Protein AF-A0A1U8HY26-F1 (afdb_monomer)

Sequence (249 aa):
MRRYPQHRIPVSPQRRPTPLRRPGLHNRTILNFHAGLYYVNNISYDQHLIRLVDINLAAGNCGLPYRSLGLEEVVGDGRYYRQYFSPHATFVRCSKEINSMGSSMVPCLSGNTSRVYLNYTNYMLYDSDITSDCDIIAMVLSDHKVDQLPSSYEEIQRTLQLGFDLRWAVECMDCRADGGYCQFPTQESSRFHCSKEDDYATQLRNAILFLAYVFVIGLILFCRYILAPLVIFAFLLHKCFSSRNRIPR

Secondary structure (DSSP, 8-state):
-PPPP----------S---B--TTSTT--EEEETTEEEEEEEEETTTTEEEEEETTTTT--SS--SS---HHHHHH-TTEE--TT--EEEEEEESS--GGGGGGB-GGG--SS-EEEEEEESSPPPGGGS-TTEEEEEEEE----SSS---SHHHHHHHHHH-EEEEE-HHHHHHHHTT-EEEPSSTT----EEE----HHHHHHHHHHHHHHHHHHHHHHHIIIIIHHHHHHHHHHHHHHHHHTT---

Structure (mmCIF, N/CA/C/O backbone):
data_AF-A0A1U8HY26-F1
#
_entry.id   AF-A0A1U8HY26-F1
#
loop_
_atom_site.group_PDB
_atom_site.id
_atom_site.type_symbol
_atom_site.label_atom_id
_atom_site.label_alt_id
_atom_site.label_comp_id
_atom_site.label_asym_id
_atom_site.label_entity_id
_atom_site.label_seq_id
_atom_site.pdbx_PDB_ins_code
_atom_site.Cartn_x
_atom_site.Cartn_y
_atom_site.Cartn_z
_atom_site.occupancy
_atom_site.B_iso_or_equiv
_atom_site.auth_seq_id
_atom_site.auth_comp_id
_atom_site.auth_asym_id
_atom_site.auth_atom_id
_atom_site.pdbx_PDB_model_num
ATOM 1 N N . MET A 1 1 ? 33.968 -9.930 -9.813 1.00 37.81 1 MET A N 1
ATOM 2 C CA . MET A 1 1 ? 32.493 -9.823 -9.735 1.00 37.81 1 MET A CA 1
ATOM 3 C C . MET A 1 1 ? 31.894 -11.216 -9.865 1.00 37.81 1 MET A C 1
ATOM 5 O O . MET A 1 1 ? 32.100 -11.857 -10.889 1.00 37.81 1 MET A O 1
ATOM 9 N N . ARG A 1 2 ? 31.253 -11.730 -8.807 1.00 27.20 2 ARG A N 1
ATOM 10 C CA . ARG A 1 2 ? 30.636 -13.068 -8.795 1.00 27.20 2 ARG A CA 1
ATOM 11 C C . ARG A 1 2 ? 29.338 -13.026 -9.610 1.00 27.20 2 ARG A C 1
ATOM 13 O O . ARG A 1 2 ? 28.441 -12.265 -9.265 1.00 27.20 2 ARG A O 1
ATOM 20 N N . ARG A 1 3 ? 29.244 -13.823 -10.679 1.00 34.03 3 ARG A N 1
ATOM 21 C CA . ARG A 1 3 ? 27.972 -14.088 -11.369 1.00 34.03 3 ARG A CA 1
ATOM 22 C C . ARG A 1 3 ? 27.151 -15.035 -10.500 1.00 34.03 3 ARG A C 1
ATOM 24 O O . ARG A 1 3 ? 27.603 -16.145 -10.233 1.00 34.03 3 ARG A O 1
ATOM 31 N N . TYR A 1 4 ? 25.968 -14.606 -10.079 1.00 26.05 4 TYR A N 1
ATOM 32 C CA . TYR A 1 4 ? 24.954 -15.524 -9.568 1.00 26.05 4 TYR A CA 1
ATOM 33 C C . TYR A 1 4 ? 24.275 -16.243 -10.748 1.00 26.05 4 TYR A C 1
ATOM 35 O O . TYR A 1 4 ? 24.023 -15.603 -11.773 1.00 26.05 4 TYR A O 1
ATOM 43 N N . PRO A 1 5 ? 23.978 -17.551 -10.647 1.00 32.56 5 PRO A N 1
ATOM 44 C CA . PRO A 1 5 ? 23.255 -18.267 -11.686 1.00 32.56 5 PRO A CA 1
ATOM 45 C C . PRO A 1 5 ? 21.760 -17.944 -11.596 1.00 32.56 5 PRO A C 1
ATOM 47 O O . PRO A 1 5 ? 21.132 -18.168 -10.564 1.00 32.56 5 PRO A O 1
ATOM 50 N N . GLN A 1 6 ? 21.174 -17.453 -12.689 1.00 36.66 6 GLN A N 1
ATOM 51 C CA . GLN A 1 6 ? 19.721 -17.365 -12.825 1.00 36.66 6 GLN A CA 1
ATOM 52 C C . GLN A 1 6 ? 19.154 -18.776 -13.028 1.00 36.66 6 GLN A C 1
ATOM 54 O O . GLN A 1 6 ? 19.221 -19.340 -14.121 1.00 36.66 6 GLN A O 1
ATOM 59 N N . HIS A 1 7 ? 18.601 -19.364 -11.968 1.00 30.02 7 HIS A N 1
ATOM 60 C CA . HIS A 1 7 ? 17.675 -20.482 -12.108 1.00 30.02 7 HIS A CA 1
ATOM 61 C C . HIS A 1 7 ? 16.359 -19.952 -12.676 1.00 30.02 7 HIS A C 1
ATOM 63 O O . HIS A 1 7 ? 15.634 -19.193 -12.038 1.00 30.02 7 HIS A O 1
ATOM 69 N N . ARG A 1 8 ? 16.089 -20.331 -13.925 1.00 35.72 8 ARG A N 1
ATOM 70 C CA . ARG A 1 8 ? 14.872 -19.998 -14.656 1.00 35.72 8 ARG A CA 1
ATOM 71 C C . ARG A 1 8 ? 13.743 -20.879 -14.109 1.00 35.72 8 ARG A C 1
ATOM 73 O O . ARG A 1 8 ? 13.624 -22.038 -14.493 1.00 35.72 8 ARG A O 1
ATOM 80 N N . ILE A 1 9 ? 12.962 -20.350 -13.170 1.00 30.50 9 ILE A N 1
ATOM 81 C CA . ILE A 1 9 ? 11.719 -20.987 -12.718 1.00 30.50 9 ILE A CA 1
ATOM 82 C C . ILE A 1 9 ? 10.697 -20.842 -13.860 1.00 30.50 9 ILE A C 1
ATOM 84 O O . ILE A 1 9 ? 10.561 -19.739 -14.393 1.00 30.50 9 ILE A O 1
ATOM 88 N N . PRO A 1 10 ? 9.985 -21.905 -14.274 1.00 27.78 10 PRO A N 1
ATOM 89 C CA . PRO A 1 10 ? 8.939 -21.777 -15.278 1.00 27.78 10 PRO A CA 1
ATOM 90 C C . PRO A 1 10 ? 7.781 -20.961 -14.692 1.00 27.78 10 PRO A C 1
ATOM 92 O O . PRO A 1 10 ? 7.101 -21.408 -13.769 1.00 27.78 10 PRO A O 1
ATOM 95 N N . VAL A 1 11 ? 7.562 -19.753 -15.215 1.00 37.34 11 VAL A N 1
ATOM 96 C CA . VAL A 1 11 ? 6.418 -18.916 -14.842 1.00 37.34 11 VAL A CA 1
ATOM 97 C C . VAL A 1 11 ? 5.207 -19.393 -15.639 1.00 37.34 11 VAL A C 1
ATOM 99 O O . VAL A 1 11 ? 5.169 -19.305 -16.864 1.00 37.34 11 VAL A O 1
ATOM 102 N N . SER A 1 12 ? 4.229 -19.949 -14.928 1.00 33.34 12 SER A N 1
ATOM 103 C CA . SER A 1 12 ? 2.917 -20.284 -15.482 1.00 33.34 12 SER A CA 1
ATOM 104 C C . SER A 1 12 ? 2.168 -18.994 -15.853 1.00 33.34 12 SER A C 1
ATOM 106 O O . SER A 1 12 ? 2.184 -18.051 -15.057 1.00 33.34 12 SER A O 1
ATOM 108 N N . PRO A 1 13 ? 1.490 -18.923 -17.013 1.00 38.25 13 PRO A N 1
ATOM 109 C CA . PRO A 1 13 ? 0.749 -17.737 -17.422 1.00 38.25 13 PRO A CA 1
ATOM 110 C C . PRO A 1 13 ? -0.522 -17.607 -16.573 1.00 38.25 13 PRO A C 1
ATOM 112 O O . PRO A 1 13 ? -1.589 -18.105 -16.941 1.00 38.25 13 PRO A O 1
ATOM 115 N N . GLN A 1 14 ? -0.435 -16.93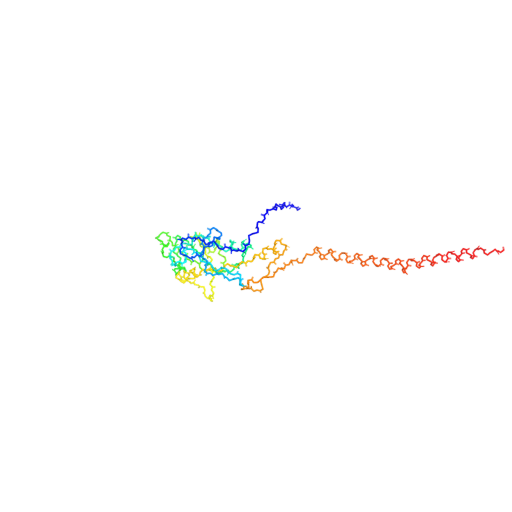6 -15.423 1.00 45.84 14 GLN A N 1
ATOM 116 C CA . GLN A 1 14 ? -1.627 -16.520 -14.686 1.00 45.84 14 GLN A CA 1
ATOM 117 C C . GLN A 1 14 ? -2.272 -15.333 -15.405 1.00 45.84 14 GLN A C 1
ATOM 119 O O . GLN A 1 14 ? -1.964 -14.169 -15.166 1.00 45.84 14 GLN A O 1
ATOM 124 N N . ARG A 1 15 ? -3.187 -15.668 -16.321 1.00 57.53 15 ARG A N 1
ATOM 125 C CA . ARG A 1 15 ? -4.168 -14.744 -16.901 1.00 57.53 15 ARG A CA 1
ATOM 126 C C . ARG A 1 15 ? -4.956 -14.068 -15.775 1.00 57.53 15 ARG A C 1
ATOM 128 O O . ARG A 1 15 ? -5.222 -14.731 -14.779 1.00 57.53 15 ARG A O 1
ATOM 135 N N . ARG A 1 16 ? -5.309 -12.789 -15.997 1.00 54.00 16 ARG A N 1
ATOM 136 C CA . ARG A 1 16 ? -6.271 -11.903 -15.293 1.00 54.00 16 ARG A CA 1
ATOM 137 C C . ARG A 1 16 ? -6.897 -12.454 -13.998 1.00 54.00 16 ARG A C 1
ATOM 139 O O . ARG A 1 16 ? -7.420 -13.568 -14.033 1.00 54.00 16 ARG A O 1
ATOM 146 N N . PRO A 1 17 ? -7.010 -11.652 -12.916 1.00 51.34 17 PRO A N 1
ATOM 147 C CA . PRO A 1 17 ? -7.725 -12.064 -11.707 1.00 51.34 17 PRO A CA 1
ATOM 148 C C . PRO A 1 17 ? -9.097 -12.626 -12.089 1.00 51.34 17 PRO A C 1
ATOM 150 O O . PRO A 1 17 ? -9.960 -11.899 -12.575 1.00 51.34 17 PRO A O 1
ATOM 153 N N . THR A 1 18 ? -9.257 -13.944 -11.969 1.00 49.25 18 THR A N 1
ATOM 154 C CA . THR A 1 18 ? -10.490 -14.635 -12.341 1.00 49.25 18 THR A CA 1
ATOM 155 C C . THR A 1 18 ? -11.170 -15.000 -11.036 1.00 49.25 18 THR A C 1
ATOM 157 O O . THR A 1 18 ? -10.686 -15.887 -10.328 1.00 49.25 18 THR A O 1
ATOM 160 N N . PRO A 1 19 ? -12.238 -14.292 -10.648 1.00 55.06 19 PRO A N 1
ATOM 161 C CA . PRO A 1 19 ? -12.850 -14.537 -9.361 1.00 55.06 19 PRO A CA 1
ATOM 162 C C . PRO A 1 19 ? -13.553 -15.898 -9.340 1.00 55.06 19 PRO A C 1
ATOM 164 O O . PRO A 1 19 ? -14.290 -16.247 -10.262 1.00 55.06 19 PRO A O 1
ATOM 167 N N . LEU A 1 20 ? -13.346 -16.668 -8.272 1.00 53.75 20 LEU A N 1
ATOM 168 C CA . LEU A 1 20 ? -14.005 -17.956 -8.065 1.00 53.75 20 LEU A CA 1
ATOM 169 C C . LEU A 1 20 ? -15.347 -17.740 -7.358 1.00 53.75 20 LEU A C 1
ATOM 171 O O . LEU A 1 20 ? -15.406 -17.305 -6.208 1.00 53.75 20 LEU A O 1
ATOM 175 N N . ARG A 1 21 ? -16.446 -18.079 -8.037 1.00 50.09 21 ARG A N 1
ATOM 176 C CA . ARG A 1 21 ? -17.791 -18.095 -7.450 1.00 50.09 21 ARG A CA 1
ATOM 177 C C . ARG A 1 21 ? -17.982 -19.415 -6.697 1.00 50.09 21 ARG A C 1
ATOM 179 O O . ARG A 1 21 ? -18.122 -20.458 -7.327 1.00 50.09 21 ARG A O 1
ATOM 186 N N . ARG A 1 22 ? -17.982 -19.395 -5.359 1.00 43.81 22 ARG A N 1
ATOM 187 C CA . ARG A 1 22 ? -18.384 -20.567 -4.559 1.00 43.81 22 ARG A CA 1
ATOM 188 C C . ARG A 1 22 ? -19.915 -20.617 -4.458 1.00 43.81 22 ARG A C 1
ATOM 190 O O . ARG A 1 22 ? -20.510 -19.632 -4.021 1.00 43.81 22 ARG A O 1
ATOM 197 N N . PRO A 1 23 ? -20.573 -21.723 -4.842 1.00 38.56 23 PRO A N 1
ATOM 198 C CA . PRO A 1 23 ? -22.005 -21.872 -4.639 1.00 38.56 23 PRO A CA 1
ATOM 199 C C . PRO A 1 23 ? -22.269 -22.189 -3.162 1.00 38.56 23 PRO A C 1
ATOM 201 O O . PRO A 1 23 ? -21.762 -23.183 -2.652 1.00 38.56 23 PRO A O 1
ATOM 204 N N . GLY A 1 24 ? -23.035 -21.339 -2.471 1.00 47.31 24 GLY A N 1
ATOM 205 C CA . GLY A 1 24 ? -23.580 -21.663 -1.144 1.00 47.31 24 GLY A CA 1
ATOM 206 C C . GLY A 1 24 ? -23.550 -20.562 -0.081 1.00 47.31 24 GLY A C 1
ATOM 207 O O . GLY A 1 24 ? -24.184 -20.737 0.951 1.00 47.31 24 GLY A O 1
ATOM 208 N N . LEU A 1 25 ? -22.889 -19.421 -0.304 1.00 43.25 25 LEU A N 1
ATOM 209 C CA . LEU A 1 25 ? -22.879 -18.323 0.673 1.00 43.25 25 LEU A CA 1
ATOM 210 C C . LEU A 1 25 ? -23.139 -16.991 -0.040 1.00 43.25 25 LEU A C 1
ATOM 212 O O . LEU A 1 25 ? -22.304 -16.534 -0.812 1.00 43.25 25 LEU A O 1
ATOM 216 N N . HIS A 1 26 ? -24.345 -16.443 0.148 1.00 51.50 26 HIS A N 1
ATOM 217 C CA . HIS A 1 26 ? -24.816 -15.123 -0.302 1.00 51.50 26 HIS A CA 1
ATOM 218 C C . HIS A 1 26 ? -24.058 -14.496 -1.485 1.00 51.50 26 HIS A C 1
ATOM 220 O O . HIS A 1 26 ? -23.268 -13.605 -1.231 1.00 51.50 26 HIS A O 1
ATOM 226 N N . ASN A 1 27 ? -24.309 -14.922 -2.736 1.00 67.06 27 ASN A N 1
ATOM 227 C CA . ASN A 1 27 ? -24.054 -14.240 -4.033 1.00 67.06 27 ASN A CA 1
ATOM 228 C C . ASN A 1 27 ? -22.883 -13.227 -4.173 1.00 67.06 27 ASN A C 1
ATOM 230 O O . ASN A 1 27 ? -22.905 -12.392 -5.074 1.00 67.06 27 ASN A O 1
ATOM 234 N N . ARG A 1 28 ? -21.853 -13.280 -3.334 1.00 81.19 28 ARG A N 1
ATOM 235 C CA . ARG A 1 28 ? -20.744 -12.337 -3.301 1.00 81.19 28 ARG A CA 1
ATOM 236 C C . ARG A 1 28 ? -19.507 -13.087 -3.724 1.00 81.19 28 ARG A C 1
ATOM 238 O O . ARG A 1 28 ? -19.155 -14.135 -3.188 1.00 81.19 28 ARG A O 1
ATOM 245 N N . THR A 1 29 ? -18.871 -12.537 -4.735 1.00 91.12 29 THR A N 1
ATOM 246 C CA . THR A 1 29 ? -17.620 -13.045 -5.257 1.00 91.12 29 THR A CA 1
ATOM 247 C C . THR A 1 29 ? -16.520 -12.811 -4.227 1.00 91.12 29 THR A C 1
ATOM 249 O O . THR A 1 29 ? -16.399 -11.706 -3.701 1.00 91.12 29 THR A O 1
ATOM 252 N N . ILE A 1 30 ? -15.724 -13.843 -3.942 1.00 94.12 30 ILE A N 1
ATOM 253 C CA . ILE A 1 30 ? -14.607 -13.767 -2.995 1.00 94.12 30 ILE A CA 1
ATOM 254 C C . ILE A 1 30 ? -13.296 -13.885 -3.770 1.00 94.12 30 ILE A C 1
ATOM 256 O O . ILE A 1 30 ? -13.139 -14.779 -4.606 1.00 94.12 30 ILE A O 1
ATOM 260 N N . LEU A 1 31 ? -12.349 -13.001 -3.471 1.00 94.50 31 LEU A N 1
ATOM 261 C CA . LEU A 1 31 ? -10.975 -13.075 -3.946 1.00 94.50 31 LEU A CA 1
ATOM 262 C C . LEU A 1 31 ? -10.055 -13.500 -2.799 1.00 94.50 31 LEU A C 1
ATOM 264 O O . LEU A 1 31 ? -10.132 -12.954 -1.698 1.00 94.50 31 LEU A O 1
ATOM 268 N N . ASN A 1 32 ? -9.166 -14.454 -3.079 1.00 95.19 32 ASN A N 1
ATOM 269 C CA . ASN A 1 32 ? -8.029 -14.742 -2.214 1.00 95.19 32 ASN A CA 1
ATOM 270 C C . ASN A 1 32 ? -6.825 -13.923 -2.685 1.00 95.19 32 ASN A C 1
ATOM 272 O O . ASN A 1 32 ? -6.410 -14.049 -3.839 1.00 95.19 32 ASN A O 1
ATOM 276 N N . PHE A 1 33 ? -6.279 -13.097 -1.798 1.00 92.69 33 PHE A N 1
ATOM 277 C CA . PHE A 1 33 ? -5.129 -12.246 -2.086 1.00 92.69 33 PHE A CA 1
ATOM 278 C C . PHE A 1 33 ? -4.184 -12.232 -0.881 1.00 92.69 33 PHE A C 1
ATOM 280 O O . PHE A 1 33 ? -4.616 -11.945 0.232 1.00 92.69 33 PHE A O 1
ATOM 287 N N . HIS A 1 34 ? -2.919 -12.617 -1.088 1.00 91.75 34 HIS A N 1
ATOM 288 C CA . HIS A 1 34 ? -1.933 -12.855 -0.019 1.00 91.75 34 HIS A CA 1
ATOM 289 C C . HIS A 1 34 ? -2.488 -13.691 1.147 1.00 91.75 34 HIS A C 1
ATOM 291 O O . HIS A 1 34 ? -2.264 -13.358 2.297 1.00 91.75 34 HIS A O 1
ATOM 297 N N . ALA A 1 35 ? -3.249 -14.760 0.879 1.00 92.38 35 ALA A N 1
ATOM 298 C CA . ALA A 1 35 ? -3.918 -15.584 1.899 1.00 92.38 35 ALA A CA 1
ATOM 299 C C . ALA A 1 35 ? -5.007 -14.872 2.738 1.00 92.38 35 ALA A C 1
ATOM 301 O O . ALA A 1 35 ? -5.558 -15.473 3.660 1.00 92.38 35 ALA A O 1
ATOM 302 N N . GLY A 1 36 ? -5.356 -13.626 2.408 1.00 94.94 36 GLY A N 1
ATOM 303 C CA . GLY A 1 36 ? -6.546 -12.940 2.905 1.00 94.94 36 GLY A CA 1
ATOM 304 C C . GLY A 1 36 ? -7.786 -13.264 2.071 1.00 94.94 36 GLY A C 1
ATOM 305 O O . GLY A 1 36 ? -7.675 -13.713 0.926 1.00 94.94 36 GLY A O 1
ATOM 306 N N . LEU A 1 37 ? -8.970 -13.030 2.641 1.00 96.00 37 LEU A N 1
ATOM 307 C CA . LEU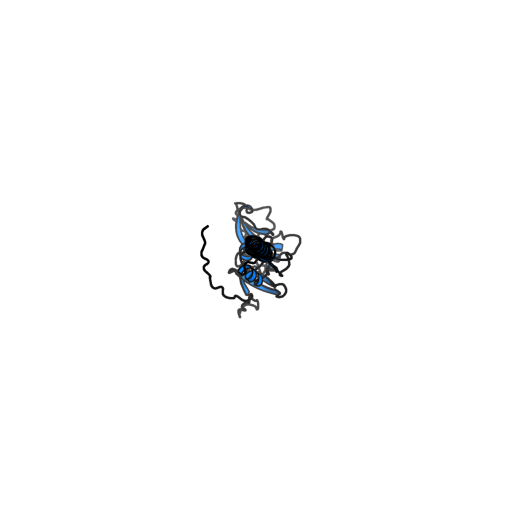 A 1 37 ? -10.258 -13.214 1.973 1.00 96.00 37 LEU A CA 1
ATOM 308 C C . LEU A 1 37 ? -10.992 -11.880 1.865 1.00 96.00 37 LEU A C 1
ATOM 310 O O . LEU A 1 37 ? -11.278 -11.230 2.869 1.00 96.00 37 LEU A O 1
ATOM 314 N N . TYR A 1 38 ? -11.344 -11.513 0.637 1.00 96.31 38 TYR A N 1
ATOM 315 C CA . TYR A 1 38 ? -11.966 -10.229 0.340 1.00 96.31 38 TYR A CA 1
ATOM 316 C C . TYR A 1 38 ? -13.228 -10.423 -0.489 1.00 96.31 38 TYR A C 1
ATOM 318 O O . TYR A 1 38 ? -13.229 -11.205 -1.442 1.00 96.31 38 TYR A O 1
ATOM 326 N N . TYR A 1 39 ? -14.291 -9.685 -0.174 1.00 96.38 39 TYR A N 1
ATOM 327 C CA . TYR A 1 39 ? -15.412 -9.546 -1.096 1.00 96.38 39 TYR A CA 1
ATOM 328 C C . TYR A 1 39 ? -15.024 -8.624 -2.245 1.00 96.38 39 TYR A C 1
ATOM 330 O O . TYR A 1 39 ? -14.432 -7.564 -2.040 1.00 96.38 39 TYR A O 1
ATOM 338 N N . VAL A 1 40 ? -15.400 -9.022 -3.456 1.00 95.44 40 VAL A N 1
ATOM 339 C CA . VAL A 1 40 ? -15.262 -8.199 -4.654 1.00 95.44 40 VAL A CA 1
ATOM 340 C C . VAL A 1 40 ? -16.512 -7.339 -4.799 1.00 95.44 40 VAL A C 1
ATOM 342 O O . VAL A 1 40 ? -17.589 -7.859 -5.095 1.00 95.44 40 VAL A O 1
ATOM 345 N N . ASN A 1 41 ? -16.360 -6.031 -4.603 1.00 92.12 41 ASN A N 1
ATOM 346 C CA . ASN A 1 41 ? -17.458 -5.070 -4.708 1.00 92.12 41 ASN A CA 1
ATOM 347 C C . ASN A 1 41 ? -17.639 -4.558 -6.142 1.00 92.12 41 ASN A C 1
ATOM 349 O O . ASN A 1 41 ? -18.768 -4.359 -6.581 1.00 92.12 41 ASN A O 1
ATOM 353 N N . ASN A 1 42 ? -16.543 -4.330 -6.871 1.00 92.56 42 ASN A N 1
ATOM 354 C CA . ASN A 1 42 ? -16.583 -3.844 -8.250 1.00 92.56 42 ASN A CA 1
ATOM 355 C C . ASN A 1 42 ? -15.322 -4.261 -9.022 1.00 92.56 42 ASN A C 1
ATOM 357 O O . ASN A 1 42 ? -14.247 -4.381 -8.435 1.00 92.56 42 ASN A O 1
ATOM 361 N N . ILE A 1 43 ? -15.450 -4.445 -10.336 1.00 92.38 43 ILE A N 1
ATOM 362 C CA . ILE A 1 43 ? -14.338 -4.650 -11.266 1.00 92.38 43 ILE A CA 1
ATOM 363 C C . ILE A 1 43 ? -14.518 -3.672 -12.425 1.00 92.38 43 ILE A C 1
ATOM 365 O O . ILE A 1 43 ? -15.514 -3.727 -13.142 1.00 92.38 43 ILE A O 1
ATOM 369 N N . SER A 1 44 ? -13.531 -2.808 -12.632 1.00 91.00 44 SER A N 1
ATOM 370 C CA . SER A 1 44 ? -13.470 -1.887 -13.762 1.00 91.00 44 SER A CA 1
ATOM 371 C C . SER A 1 44 ? -12.314 -2.286 -14.666 1.00 91.00 44 SER A C 1
ATOM 373 O O . SER A 1 44 ? -11.152 -2.062 -14.329 1.00 91.00 44 SER A O 1
ATOM 375 N N . TYR A 1 45 ? -12.623 -2.898 -15.811 1.00 87.44 45 TYR A N 1
ATOM 376 C CA . TYR A 1 45 ? -11.600 -3.327 -16.767 1.00 87.44 45 TYR A CA 1
ATOM 377 C C . TYR A 1 45 ? -10.911 -2.142 -17.442 1.00 87.44 45 TYR A C 1
ATOM 379 O O . TYR A 1 45 ? -9.690 -2.140 -17.547 1.00 87.44 45 TYR A O 1
ATOM 387 N N . ASP A 1 46 ? -11.666 -1.105 -17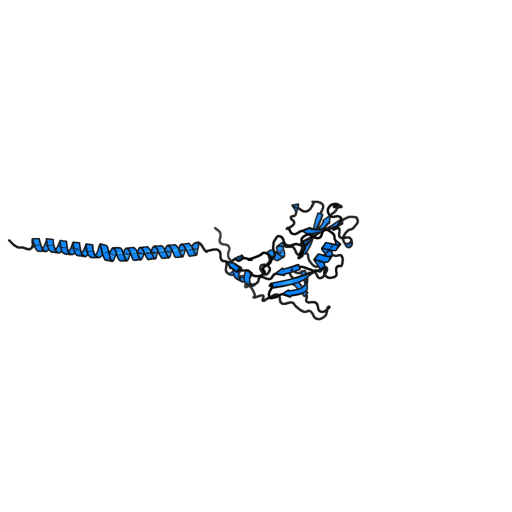.806 1.00 85.88 46 ASP A N 1
ATOM 388 C CA . ASP A 1 46 ? -11.116 0.094 -18.446 1.00 85.88 46 ASP A CA 1
ATOM 389 C C . ASP A 1 46 ? -10.131 0.825 -17.526 1.00 85.88 46 ASP A C 1
ATOM 391 O O . ASP A 1 46 ? -9.088 1.315 -17.964 1.00 85.88 46 ASP A O 1
ATOM 395 N N . GLN A 1 47 ? -10.436 0.862 -16.225 1.00 84.00 47 GLN A N 1
ATOM 396 C CA . GLN A 1 47 ? -9.585 1.496 -15.220 1.00 84.00 47 GLN A CA 1
ATOM 397 C C . GLN A 1 47 ? -8.584 0.531 -14.585 1.00 84.00 47 GLN A C 1
ATOM 399 O O . GLN A 1 47 ? -7.765 0.981 -13.795 1.00 84.00 47 GLN A O 1
ATOM 404 N N . HIS A 1 48 ? -8.603 -0.753 -14.928 1.00 87.81 48 HIS A N 1
ATOM 405 C CA . HIS A 1 48 ? -7.752 -1.780 -14.331 1.00 87.81 48 HIS A CA 1
ATOM 406 C C . HIS A 1 48 ? -7.857 -1.869 -12.794 1.00 87.81 48 HIS A C 1
ATOM 408 O O . HIS A 1 48 ? -6.855 -2.069 -12.107 1.00 87.81 48 HIS A O 1
ATOM 414 N N . LEU A 1 49 ? -9.065 -1.684 -12.246 1.00 89.69 49 LEU A N 1
ATOM 415 C CA . LEU A 1 49 ? -9.327 -1.652 -10.801 1.00 89.69 49 LEU A CA 1
ATOM 416 C C . LEU A 1 49 ? -10.219 -2.805 -10.366 1.00 89.69 49 LEU A C 1
ATOM 418 O O . LEU A 1 49 ? -11.269 -3.050 -10.962 1.00 89.69 49 LEU A O 1
ATOM 422 N N . ILE A 1 50 ? -9.845 -3.470 -9.278 1.00 92.19 50 ILE A N 1
ATOM 423 C CA . ILE A 1 50 ? -10.743 -4.335 -8.520 1.00 92.19 50 ILE A CA 1
ATOM 424 C C . ILE A 1 50 ? -10.912 -3.755 -7.123 1.00 92.19 50 ILE A C 1
ATOM 426 O O . ILE A 1 50 ? -9.942 -3.601 -6.384 1.00 92.19 50 ILE A O 1
ATOM 430 N N . ARG A 1 51 ? -12.154 -3.425 -6.765 1.00 93.88 51 ARG A N 1
ATOM 431 C CA . ARG A 1 51 ? -12.481 -2.926 -5.434 1.00 93.88 51 ARG A CA 1
ATOM 432 C C . ARG A 1 51 ? -12.793 -4.085 -4.506 1.00 93.88 51 ARG A C 1
ATOM 434 O O . ARG A 1 51 ? -13.715 -4.866 -4.764 1.00 93.88 51 ARG A O 1
ATOM 441 N N . LEU A 1 52 ? -12.031 -4.163 -3.426 1.00 95.38 52 LEU A N 1
ATOM 442 C CA . LEU A 1 52 ? -12.055 -5.233 -2.444 1.00 95.38 52 LEU A CA 1
ATOM 443 C C . LEU A 1 52 ? -12.407 -4.695 -1.066 1.00 95.38 52 LEU A C 1
ATOM 445 O O . LEU A 1 52 ? -11.977 -3.612 -0.690 1.00 95.38 52 LEU A O 1
ATOM 449 N N . VAL A 1 53 ? -13.136 -5.483 -0.286 1.00 95.50 53 VAL A N 1
ATOM 450 C CA . VAL A 1 53 ? -13.348 -5.229 1.142 1.00 95.50 53 VAL A CA 1
ATOM 451 C C . VAL A 1 53 ? -13.041 -6.499 1.923 1.00 95.50 53 VAL A C 1
ATOM 453 O O . VAL A 1 53 ? -13.443 -7.589 1.515 1.00 95.50 53 VAL A O 1
ATOM 456 N N . ASP A 1 54 ? -12.301 -6.375 3.023 1.00 96.44 54 ASP A N 1
ATOM 457 C CA . ASP A 1 54 ? -12.001 -7.512 3.895 1.00 96.44 54 ASP A CA 1
ATOM 458 C C . ASP A 1 54 ? -13.303 -8.121 4.438 1.00 96.44 54 ASP A C 1
ATOM 460 O O . ASP A 1 54 ? -14.214 -7.402 4.860 1.00 96.44 54 ASP A O 1
ATOM 464 N N . ILE A 1 55 ? -13.405 -9.451 4.406 1.00 95.12 55 ILE A N 1
ATOM 465 C CA . ILE A 1 55 ? -14.633 -10.168 4.771 1.00 95.12 55 ILE A CA 1
ATOM 466 C C . ILE A 1 55 ? -15.094 -9.891 6.211 1.00 95.12 55 ILE A C 1
ATOM 468 O O . ILE A 1 55 ? -16.302 -9.831 6.447 1.00 95.12 55 ILE A O 1
ATOM 472 N N . ASN A 1 56 ? -14.163 -9.676 7.147 1.00 95.62 56 ASN A N 1
ATOM 473 C CA . ASN A 1 56 ? -14.473 -9.402 8.551 1.00 95.62 56 ASN A CA 1
ATOM 474 C C . ASN A 1 56 ? -14.876 -7.941 8.779 1.00 95.62 56 ASN A C 1
ATOM 476 O O . ASN A 1 56 ? -15.615 -7.645 9.717 1.00 95.62 56 ASN A O 1
ATOM 480 N N . LEU A 1 57 ? -14.426 -7.030 7.914 1.00 95.12 57 LEU A N 1
ATOM 481 C CA . LEU A 1 57 ? -14.690 -5.594 8.039 1.00 95.12 57 LEU A CA 1
ATOM 482 C C . LEU A 1 57 ? -15.919 -5.144 7.242 1.00 95.12 57 LEU A C 1
ATOM 484 O O . LEU A 1 57 ? -16.522 -4.125 7.569 1.00 95.12 57 LEU A O 1
ATOM 488 N N . ALA A 1 58 ? -16.338 -5.916 6.238 1.00 93.38 58 ALA A N 1
ATOM 489 C CA . ALA A 1 58 ? -17.430 -5.563 5.329 1.00 93.38 58 ALA A CA 1
ATOM 490 C C . ALA A 1 58 ? -18.789 -5.332 6.009 1.00 93.38 58 ALA A C 1
ATOM 492 O O . ALA A 1 58 ? -19.628 -4.617 5.467 1.00 93.38 58 ALA A O 1
ATOM 493 N N . ALA A 1 59 ? -19.029 -5.954 7.166 1.00 90.38 59 ALA A N 1
ATOM 494 C CA . ALA A 1 59 ? -20.270 -5.784 7.923 1.00 90.38 59 ALA A CA 1
ATOM 495 C C . ALA A 1 59 ? -20.250 -4.562 8.858 1.00 90.38 59 ALA A C 1
ATOM 497 O O . ALA A 1 59 ? -21.271 -4.253 9.462 1.00 90.38 59 ALA A O 1
ATOM 498 N N . GLY A 1 60 ? -19.100 -3.896 9.021 1.00 86.50 60 GLY A N 1
ATOM 499 C CA . GLY A 1 60 ? -18.949 -2.832 10.013 1.00 86.50 60 GLY A CA 1
ATOM 500 C C . GLY A 1 60 ? -18.972 -3.326 11.455 1.00 86.50 60 GLY A C 1
ATOM 501 O O . GLY A 1 60 ? -19.187 -2.547 12.381 1.00 86.50 60 GLY A O 1
ATOM 502 N N . ASN A 1 61 ? -18.736 -4.619 11.661 1.00 88.06 61 ASN A N 1
ATOM 503 C CA . ASN A 1 61 ? -18.580 -5.169 12.995 1.00 88.06 61 ASN A CA 1
ATOM 504 C C . ASN A 1 61 ? -17.228 -4.746 13.567 1.00 88.06 61 ASN A C 1
ATOM 506 O O . ASN A 1 61 ? -16.259 -4.509 12.843 1.00 88.06 61 ASN A O 1
ATOM 510 N N . CYS A 1 62 ? -17.169 -4.637 14.888 1.00 91.38 62 CYS A N 1
ATOM 511 C CA . CYS A 1 62 ? -15.917 -4.368 15.568 1.00 91.38 62 CYS A CA 1
ATOM 512 C C . CYS A 1 62 ? -15.070 -5.651 15.585 1.00 91.38 62 CYS A C 1
ATOM 514 O O . CYS A 1 62 ? -15.540 -6.701 16.026 1.00 91.38 62 CYS A O 1
ATOM 516 N N . GLY A 1 63 ? -13.847 -5.583 15.061 1.00 92.50 63 GLY A N 1
ATOM 517 C CA . GLY A 1 63 ? -12.975 -6.744 14.916 1.00 92.50 63 GLY A CA 1
ATOM 518 C C . GLY A 1 63 ? -11.714 -6.446 14.110 1.00 92.50 63 GLY A C 1
ATOM 519 O O . GLY A 1 63 ? -11.524 -5.339 13.607 1.00 92.50 63 GLY A O 1
ATOM 520 N N . LEU A 1 64 ? -10.847 -7.452 14.014 1.00 96.19 64 LEU A N 1
ATOM 521 C CA . LEU A 1 64 ? -9.640 -7.412 13.189 1.00 96.19 64 LEU A CA 1
ATOM 522 C C . LEU A 1 64 ? -9.950 -7.865 11.751 1.00 96.19 64 LEU A C 1
ATOM 524 O O . LEU A 1 64 ? -10.885 -8.654 11.552 1.00 96.19 64 LEU A O 1
ATOM 528 N N . PRO A 1 65 ? -9.164 -7.415 10.753 1.00 96.50 65 PRO A N 1
ATOM 529 C CA . PRO A 1 65 ? -9.247 -7.966 9.401 1.00 96.50 65 PRO A CA 1
ATOM 530 C C . PRO A 1 65 ? -9.041 -9.482 9.415 1.00 96.50 65 PRO A C 1
ATOM 532 O O . PRO A 1 65 ? -8.419 -10.030 10.329 1.00 96.50 65 PRO A O 1
ATOM 535 N N . TYR A 1 66 ? -9.526 -10.167 8.381 1.00 96.31 66 TYR A N 1
ATOM 536 C CA . TYR A 1 66 ? -9.311 -11.605 8.223 1.00 96.31 66 TYR A CA 1
ATOM 537 C C . TYR A 1 66 ? -7.821 -11.956 8.220 1.00 96.31 66 TYR A C 1
ATOM 539 O O . TYR A 1 66 ? -7.399 -12.949 8.815 1.00 96.31 66 TYR A O 1
ATOM 547 N N . ARG A 1 67 ? -7.017 -11.118 7.563 1.00 95.44 67 ARG A N 1
ATOM 548 C CA . ARG A 1 67 ? -5.561 -11.197 7.583 1.00 95.44 67 ARG A CA 1
ATOM 549 C C . ARG A 1 67 ? -4.977 -9.789 7.540 1.00 95.44 67 ARG A C 1
ATOM 551 O O . ARG A 1 67 ? -5.452 -8.949 6.787 1.00 95.44 67 ARG A O 1
ATOM 558 N N . SER A 1 68 ? -3.910 -9.570 8.306 1.00 95.12 68 SER A N 1
ATOM 559 C CA . SER A 1 68 ? -3.089 -8.364 8.182 1.00 95.12 68 SER A CA 1
ATOM 560 C C . SER A 1 68 ? -2.494 -8.270 6.774 1.00 95.12 68 SER A C 1
ATOM 562 O O . SER A 1 68 ? -1.801 -9.195 6.351 1.00 95.12 68 SER A O 1
ATOM 564 N N . LEU A 1 69 ? -2.767 -7.174 6.068 1.00 93.38 69 LEU A N 1
ATOM 565 C CA . LEU A 1 69 ? -2.216 -6.887 4.746 1.00 93.38 69 LEU A CA 1
ATOM 566 C C . LEU A 1 69 ? -1.514 -5.531 4.782 1.00 93.38 69 LEU A C 1
ATOM 568 O O . LEU A 1 69 ? -2.164 -4.488 4.890 1.00 93.38 69 LEU A O 1
ATOM 572 N N . GLY A 1 70 ? -0.186 -5.563 4.698 1.00 88.75 70 GLY A N 1
ATOM 573 C CA . GLY A 1 70 ? 0.643 -4.361 4.658 1.00 88.75 70 GLY A CA 1
ATOM 574 C C . GLY A 1 70 ? 0.769 -3.765 3.256 1.00 88.75 70 GLY A C 1
ATOM 575 O O . GLY A 1 70 ? 0.501 -4.417 2.244 1.00 88.75 70 GLY A O 1
ATOM 576 N N . LEU A 1 71 ? 1.236 -2.516 3.186 1.00 88.12 71 LEU A N 1
ATOM 577 C CA . LEU A 1 71 ? 1.497 -1.845 1.912 1.00 88.12 71 LEU A CA 1
ATOM 578 C C . LEU A 1 71 ? 2.632 -2.519 1.125 1.00 88.12 71 LEU A C 1
ATOM 580 O O . LEU A 1 71 ? 2.527 -2.672 -0.091 1.00 88.12 71 LEU A O 1
ATOM 584 N N . GLU A 1 72 ? 3.676 -2.979 1.819 1.00 86.88 72 GLU A N 1
ATOM 585 C CA . GLU A 1 72 ? 4.828 -3.659 1.213 1.00 86.88 72 GLU A CA 1
ATOM 586 C C . GLU A 1 72 ? 4.450 -4.949 0.482 1.00 86.88 72 GLU A C 1
ATOM 588 O O . GLU A 1 72 ? 5.003 -5.227 -0.580 1.00 86.88 72 GLU A O 1
ATOM 593 N N . GLU A 1 73 ? 3.480 -5.714 0.997 1.00 89.38 73 GLU A N 1
ATOM 594 C CA . GLU A 1 73 ? 3.017 -6.947 0.347 1.00 89.38 73 GLU A CA 1
ATOM 595 C C . GLU A 1 73 ? 2.436 -6.656 -1.043 1.00 89.38 73 GLU A C 1
ATOM 597 O O . GLU A 1 73 ? 2.698 -7.404 -1.982 1.00 89.38 73 GLU A O 1
ATOM 602 N N . VAL A 1 74 ? 1.707 -5.546 -1.196 1.00 88.38 74 VAL A N 1
ATOM 603 C CA . VAL A 1 74 ? 1.099 -5.158 -2.480 1.00 88.38 74 VAL A CA 1
ATOM 604 C C . VAL A 1 74 ? 2.099 -4.489 -3.404 1.00 88.38 74 VAL A C 1
ATOM 606 O O . VAL A 1 74 ? 2.105 -4.780 -4.594 1.00 88.38 74 VAL A O 1
ATOM 609 N N . VAL A 1 75 ? 2.956 -3.613 -2.878 1.00 84.00 75 VAL A N 1
ATOM 610 C CA . VAL A 1 75 ? 4.004 -2.963 -3.680 1.00 84.00 75 VAL A CA 1
ATOM 611 C C . VAL A 1 75 ? 5.039 -3.984 -4.171 1.00 84.00 75 VAL A C 1
ATOM 613 O O . VAL A 1 75 ? 5.561 -3.859 -5.280 1.00 84.00 75 VAL A O 1
ATOM 616 N N . GLY A 1 76 ? 5.316 -5.014 -3.370 1.00 82.00 76 GLY A N 1
ATOM 617 C CA . GLY A 1 76 ? 6.159 -6.145 -3.746 1.00 82.00 76 GLY A CA 1
ATOM 618 C C . GLY A 1 76 ? 5.493 -7.114 -4.730 1.00 82.00 76 GLY A C 1
ATOM 619 O O . GLY A 1 76 ? 6.197 -7.821 -5.456 1.00 82.00 76 GLY A O 1
ATOM 620 N N . ASP A 1 77 ? 4.158 -7.145 -4.805 1.00 83.75 77 ASP A N 1
ATOM 621 C CA . ASP A 1 77 ? 3.426 -7.957 -5.776 1.00 83.75 77 ASP A CA 1
ATOM 622 C C . ASP A 1 77 ? 3.444 -7.275 -7.148 1.00 83.75 77 ASP A C 1
ATOM 624 O O . ASP A 1 77 ? 2.617 -6.428 -7.467 1.00 83.75 77 ASP A O 1
ATOM 628 N N . GLY A 1 78 ? 4.385 -7.681 -8.004 1.00 78.12 78 GLY A N 1
ATOM 629 C CA . GLY A 1 78 ? 4.555 -7.116 -9.347 1.00 78.12 78 GLY A CA 1
ATOM 630 C C . GLY A 1 78 ? 3.348 -7.242 -10.292 1.00 78.12 78 GLY A C 1
ATOM 631 O O . GLY A 1 78 ? 3.427 -6.742 -11.411 1.00 78.12 78 GLY A O 1
ATOM 632 N N . ARG A 1 79 ? 2.252 -7.905 -9.892 1.00 83.81 79 ARG A N 1
ATOM 633 C CA . ARG A 1 79 ? 0.977 -7.920 -10.639 1.00 83.81 79 ARG A CA 1
ATOM 634 C C . ARG A 1 79 ? 0.132 -6.686 -10.380 1.00 83.81 79 ARG A C 1
ATOM 636 O O . ARG A 1 79 ? -0.768 -6.401 -11.172 1.00 83.81 79 ARG A O 1
ATOM 643 N N . TYR A 1 80 ? 0.369 -6.006 -9.267 1.00 86.19 80 TYR A N 1
ATOM 644 C CA . TYR A 1 80 ? -0.432 -4.885 -8.819 1.00 86.19 80 TYR A CA 1
ATOM 645 C C . TYR A 1 80 ? 0.427 -3.638 -8.671 1.00 86.19 80 TYR A C 1
ATOM 647 O O . TYR A 1 80 ? 1.623 -3.686 -8.405 1.00 86.19 80 TYR A O 1
ATOM 655 N N . TYR A 1 81 ? -0.206 -2.493 -8.876 1.00 82.56 81 TYR 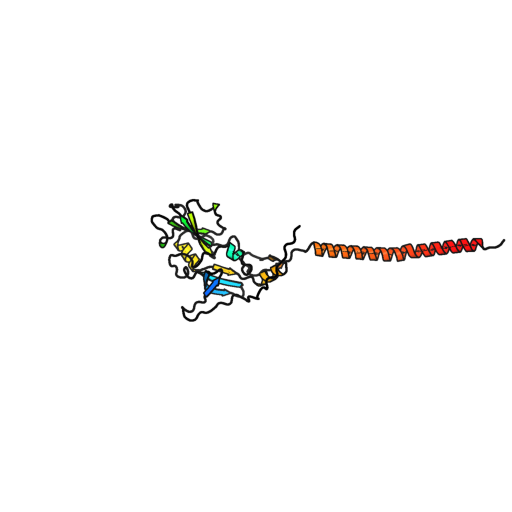A N 1
ATOM 656 C CA . TYR A 1 81 ? 0.402 -1.198 -8.661 1.00 82.56 81 TYR A CA 1
ATOM 657 C C . TYR A 1 81 ? -0.292 -0.502 -7.498 1.00 82.56 81 TYR A C 1
ATOM 659 O O . TYR A 1 81 ? -1.516 -0.340 -7.483 1.00 82.56 81 TYR A O 1
ATOM 667 N N . ARG A 1 82 ? 0.508 -0.068 -6.526 1.00 83.19 82 ARG A N 1
ATOM 668 C CA . ARG A 1 82 ? 0.074 0.771 -5.414 1.00 83.19 82 ARG A CA 1
ATOM 669 C C . ARG A 1 82 ? 1.207 1.716 -5.032 1.00 83.19 82 ARG A C 1
ATOM 671 O O . ARG A 1 82 ? 2.378 1.396 -5.217 1.00 83.19 82 ARG A O 1
ATOM 678 N N . GLN A 1 83 ? 0.859 2.897 -4.541 1.00 78.38 83 GLN A N 1
ATOM 679 C CA . GLN A 1 83 ? 1.842 3.903 -4.151 1.00 78.38 83 GLN A CA 1
ATOM 680 C C . GLN A 1 83 ? 2.259 3.729 -2.696 1.00 78.38 83 GLN A C 1
ATOM 682 O O . GLN A 1 83 ? 1.435 3.356 -1.862 1.00 78.38 83 GLN A O 1
ATOM 687 N N . TYR A 1 84 ? 3.496 4.108 -2.377 1.00 78.38 84 TYR A N 1
ATOM 688 C CA . TYR A 1 84 ? 4.025 4.086 -1.008 1.00 78.38 84 TYR A CA 1
ATOM 689 C C . TYR A 1 84 ? 3.284 5.016 -0.037 1.00 78.38 84 TYR A C 1
ATOM 691 O O . TYR A 1 84 ? 3.339 4.801 1.169 1.00 78.38 84 TYR A O 1
ATOM 699 N N . PHE A 1 85 ? 2.566 6.014 -0.558 1.00 80.00 85 PHE A N 1
ATOM 700 C CA . PHE A 1 85 ? 1.785 6.962 0.239 1.00 80.00 85 PHE A CA 1
ATOM 701 C C . PHE A 1 85 ? 0.279 6.674 0.210 1.00 80.00 85 PHE A C 1
ATOM 703 O O . PHE A 1 85 ? -0.555 7.568 0.348 1.00 80.00 85 PHE A O 1
ATOM 710 N N . SER A 1 86 ? -0.095 5.418 -0.045 1.00 85.06 86 SER A N 1
ATOM 711 C CA . SER A 1 86 ? -1.509 5.056 -0.085 1.00 85.06 86 SER A CA 1
ATOM 712 C C . SER A 1 86 ? -2.087 5.014 1.333 1.00 85.06 86 SER A C 1
ATOM 714 O O . SER A 1 86 ? -1.440 4.457 2.229 1.00 85.06 86 SER A O 1
ATOM 716 N N . PRO A 1 87 ? -3.312 5.527 1.545 1.00 89.81 87 PRO A N 1
ATOM 717 C CA . PRO A 1 87 ? -3.984 5.428 2.830 1.00 89.81 87 PRO A CA 1
ATOM 718 C C . PRO A 1 87 ? -4.090 3.982 3.332 1.00 89.81 87 PRO A C 1
ATOM 720 O O . PRO A 1 87 ? -4.262 3.031 2.560 1.00 89.81 87 PRO A O 1
ATOM 723 N N . HIS A 1 88 ? -3.958 3.807 4.640 1.00 91.19 88 HIS A N 1
ATOM 724 C CA . HIS A 1 88 ? -4.111 2.524 5.311 1.00 91.19 88 HIS A CA 1
ATOM 725 C C . HIS A 1 88 ? -4.419 2.725 6.794 1.00 91.19 88 HIS A C 1
ATOM 727 O O . HIS A 1 88 ? -4.188 3.786 7.372 1.00 91.19 88 HIS A O 1
ATOM 733 N N . ALA A 1 89 ? -4.972 1.678 7.397 1.00 93.44 89 ALA A N 1
ATOM 734 C CA . ALA A 1 89 ? -5.236 1.596 8.819 1.00 93.44 89 ALA A CA 1
ATOM 735 C C . ALA A 1 89 ? -4.312 0.571 9.472 1.00 93.44 89 ALA A C 1
ATOM 737 O O . ALA A 1 89 ? -4.186 -0.556 8.988 1.00 93.44 89 ALA A O 1
ATOM 738 N N . THR A 1 90 ? -3.764 0.928 10.624 1.00 93.81 90 THR A N 1
ATOM 739 C CA . THR A 1 90 ? -2.921 0.060 11.441 1.00 93.81 90 THR A CA 1
ATOM 740 C C . THR A 1 90 ? -3.537 -0.073 12.824 1.00 93.81 90 THR A C 1
ATOM 742 O O . THR A 1 90 ? -3.711 0.907 13.547 1.00 93.81 90 THR A O 1
ATOM 745 N N . PHE A 1 91 ? -3.880 -1.300 13.199 1.00 94.81 91 PHE A N 1
ATOM 746 C CA . PHE A 1 91 ? -4.308 -1.632 14.548 1.00 94.81 91 PHE A CA 1
ATOM 747 C C . PHE A 1 91 ? -3.074 -1.750 15.432 1.00 94.81 91 PHE A C 1
ATOM 749 O O . PHE A 1 91 ? -2.219 -2.611 15.202 1.00 94.81 91 PHE A O 1
ATOM 756 N N . VAL A 1 92 ? -3.011 -0.912 16.461 1.00 93.81 92 VAL A N 1
ATOM 757 C CA . VAL A 1 92 ? -1.935 -0.909 17.452 1.00 93.81 92 VAL A CA 1
ATOM 758 C C . VAL A 1 92 ? -2.499 -1.260 18.819 1.00 93.81 92 VAL A C 1
ATOM 760 O O . VAL A 1 92 ? -3.516 -0.711 19.244 1.00 93.81 92 VAL A O 1
ATOM 763 N N . ARG A 1 93 ? -1.863 -2.206 19.506 1.00 95.25 93 ARG A N 1
ATOM 764 C CA . ARG A 1 93 ? -2.195 -2.574 20.882 1.00 95.25 93 ARG A CA 1
ATOM 765 C C . ARG A 1 93 ? -1.162 -1.969 21.806 1.00 95.25 93 ARG A C 1
ATOM 767 O O . ARG A 1 93 ? 0.012 -2.261 21.663 1.00 95.25 93 ARG A O 1
ATOM 774 N N . CYS A 1 94 ? -1.617 -1.208 22.784 1.00 93.62 94 CYS A N 1
ATOM 775 C CA . CYS A 1 94 ? -0.764 -0.522 23.736 1.00 93.62 94 CYS A CA 1
ATOM 776 C C . CYS A 1 94 ? -1.048 -0.991 25.159 1.00 93.62 94 CYS A C 1
ATOM 778 O O . CYS A 1 94 ? -2.200 -1.234 25.533 1.00 93.62 94 CYS A O 1
ATOM 780 N N . SER A 1 95 ? 0.005 -1.089 25.966 1.00 93.12 95 SER A N 1
ATOM 781 C CA . SER A 1 95 ? -0.099 -1.394 27.401 1.00 93.12 95 SER A CA 1
ATOM 782 C C . SER A 1 95 ? -0.627 -0.212 28.223 1.00 93.12 95 SER A C 1
ATOM 784 O O . SER A 1 95 ? -1.195 -0.404 29.297 1.00 93.12 95 SER A O 1
ATOM 786 N N . LYS A 1 96 ? -0.471 1.014 27.708 1.00 89.88 96 LYS A N 1
ATOM 787 C CA . LYS A 1 96 ? -0.910 2.263 28.339 1.00 89.88 96 LYS A CA 1
ATOM 788 C C . LYS A 1 96 ? -1.887 3.025 27.451 1.00 89.88 96 LYS A C 1
ATOM 790 O O . LYS A 1 96 ? -2.006 2.778 26.250 1.00 89.88 96 LYS A O 1
ATOM 795 N N . GLU A 1 97 ? -2.605 3.954 28.067 1.00 88.88 97 GLU A N 1
ATOM 796 C CA . GLU A 1 97 ? -3.490 4.865 27.351 1.00 88.88 97 GLU A CA 1
ATOM 797 C C . GLU A 1 97 ? -2.692 5.920 26.575 1.00 88.88 97 GLU A C 1
ATOM 799 O O . GLU A 1 97 ? -1.699 6.448 27.077 1.00 88.88 97 GLU A O 1
ATOM 804 N N . ILE A 1 98 ? -3.128 6.219 25.349 1.00 88.31 98 ILE A N 1
ATOM 805 C CA . ILE A 1 98 ? -2.507 7.215 24.476 1.00 88.31 98 ILE A CA 1
ATOM 806 C C . ILE A 1 98 ? -3.528 8.312 24.209 1.00 88.31 98 ILE A C 1
ATOM 808 O O . ILE A 1 98 ? -4.407 8.173 23.359 1.00 88.31 98 ILE A O 1
ATOM 812 N N . ASN A 1 99 ? -3.383 9.430 24.920 1.00 85.69 99 ASN A N 1
ATOM 813 C CA . ASN A 1 99 ? -4.336 10.540 24.860 1.00 85.69 99 ASN A CA 1
ATOM 814 C C . ASN A 1 99 ? -4.509 11.106 23.441 1.00 85.69 99 ASN A C 1
ATOM 816 O O . ASN A 1 99 ? -5.619 11.474 23.065 1.00 85.69 99 ASN A O 1
ATOM 820 N N . SER A 1 100 ? -3.444 11.145 22.631 1.00 85.38 100 SER A N 1
ATOM 821 C CA . SER A 1 100 ? -3.505 11.646 21.249 1.00 85.38 100 SER A CA 1
ATOM 822 C C . SER A 1 100 ? -4.341 10.768 20.312 1.00 85.38 100 SER A C 1
ATOM 824 O O . SER A 1 100 ? -4.793 11.259 19.283 1.00 85.38 100 SER A O 1
ATOM 826 N N . MET A 1 101 ? -4.571 9.497 20.662 1.00 86.69 101 MET A N 1
ATOM 827 C CA . MET A 1 101 ? -5.327 8.528 19.859 1.00 86.69 101 MET A CA 1
ATOM 828 C C . MET A 1 101 ? -6.674 8.154 20.488 1.00 86.69 101 MET A C 1
ATOM 830 O O . MET A 1 101 ? -7.344 7.238 20.015 1.00 86.69 101 MET A O 1
ATOM 834 N N . GLY A 1 102 ? -7.109 8.855 21.541 1.00 89.75 102 GLY A N 1
ATOM 835 C CA . GLY A 1 102 ? -8.333 8.512 22.272 1.00 89.75 102 GLY A CA 1
ATOM 836 C C . GLY A 1 102 ? -9.578 8.403 21.379 1.00 89.75 102 GLY A C 1
ATOM 837 O O . GLY A 1 102 ? -10.396 7.505 21.574 1.00 89.75 102 GLY A O 1
ATOM 838 N N . SER A 1 103 ? -9.694 9.248 20.346 1.00 93.06 103 SER A N 1
ATOM 839 C CA . SER A 1 103 ? -10.811 9.234 19.386 1.00 93.06 103 SER A CA 1
ATOM 840 C C . SER A 1 103 ? -10.838 8.005 18.473 1.00 93.06 103 SER A C 1
ATOM 842 O O . SER A 1 103 ? -11.902 7.653 17.961 1.00 93.06 103 SER A O 1
ATOM 844 N N . SER A 1 104 ? -9.694 7.350 18.256 1.00 94.56 104 SER A N 1
ATOM 845 C CA . SER A 1 104 ? -9.554 6.168 17.400 1.00 94.56 104 SER A CA 1
ATOM 846 C C . SER A 1 104 ? -9.424 4.858 18.183 1.00 94.56 104 SER A C 1
ATOM 848 O O . SER A 1 104 ? -9.113 3.810 17.607 1.00 94.56 104 SER A O 1
ATOM 850 N N . MET A 1 105 ? -9.690 4.894 19.493 1.00 94.94 105 MET A N 1
ATOM 851 C CA . MET A 1 105 ? -9.754 3.700 20.332 1.00 94.94 105 MET A CA 1
ATOM 852 C C . MET A 1 105 ? -10.823 2.736 19.804 1.00 94.94 105 MET A C 1
ATOM 854 O O . MET A 1 105 ? -11.970 3.117 19.590 1.00 94.94 105 MET A O 1
ATOM 858 N N . VAL A 1 106 ? -10.447 1.467 19.645 1.00 95.69 106 VAL A N 1
ATOM 859 C CA . VAL A 1 106 ? -11.312 0.366 19.215 1.00 95.69 106 VAL A CA 1
ATOM 860 C C . VAL A 1 106 ? -11.968 -0.246 20.456 1.00 95.69 106 VAL A C 1
ATOM 862 O O . VAL A 1 106 ? -11.300 -0.987 21.190 1.00 95.69 106 VAL A O 1
ATOM 865 N N . PRO A 1 107 ? -13.259 0.015 20.733 1.00 91.44 107 PRO A N 1
ATOM 866 C CA . PRO A 1 107 ? -13.834 -0.300 22.040 1.00 91.44 107 PRO A CA 1
ATOM 867 C C . PRO A 1 107 ? -13.927 -1.802 22.310 1.00 91.44 107 PRO A C 1
ATOM 869 O O . PRO A 1 107 ? -13.633 -2.239 23.415 1.00 91.44 107 PRO A O 1
ATOM 872 N N . CYS A 1 108 ? -14.279 -2.612 21.305 1.00 93.94 108 CYS A N 1
ATOM 873 C CA . CYS A 1 108 ? -14.472 -4.054 21.504 1.00 93.94 108 CYS A CA 1
ATOM 874 C C . CYS A 1 108 ? -13.169 -4.851 21.663 1.00 93.94 108 CYS A C 1
ATOM 876 O O . CYS A 1 108 ? -13.212 -6.000 22.092 1.00 93.94 108 CYS A O 1
ATOM 878 N N . LEU A 1 109 ? -12.028 -4.275 21.270 1.00 95.12 109 LEU A N 1
ATOM 879 C CA . LEU A 1 109 ? -10.711 -4.907 21.398 1.00 95.12 109 LEU A CA 1
ATOM 880 C C . LEU A 1 109 ? -9.909 -4.324 22.568 1.00 95.12 109 LEU A C 1
ATOM 882 O O . LEU A 1 109 ? -8.848 -4.848 22.900 1.00 95.12 109 LEU A O 1
ATOM 886 N N . SER A 1 110 ? -10.408 -3.248 23.178 1.00 95.00 110 SER A N 1
ATOM 887 C CA . SER A 1 110 ? -9.796 -2.603 24.334 1.00 95.00 110 SER A CA 1
ATOM 888 C C . SER A 1 110 ? -10.331 -3.212 25.625 1.00 95.00 110 SER A C 1
ATOM 890 O O . SER A 1 110 ? -11.527 -3.449 25.772 1.00 95.00 110 SER A O 1
ATOM 892 N N . GLY A 1 111 ? -9.439 -3.438 26.582 1.00 90.25 111 GLY A N 1
ATOM 893 C CA . GLY A 1 111 ? -9.772 -3.926 27.914 1.00 90.25 111 GLY A CA 1
ATOM 894 C C . GLY A 1 111 ? -9.076 -3.115 29.002 1.00 90.25 111 GLY A C 1
ATOM 895 O O . GLY A 1 111 ? -8.546 -2.031 28.761 1.00 90.25 111 GLY A O 1
ATOM 896 N N . ASN A 1 112 ? -9.050 -3.667 30.214 1.00 85.81 112 ASN A N 1
ATOM 897 C CA . ASN A 1 112 ? -8.459 -2.985 31.370 1.00 85.81 112 ASN A CA 1
ATOM 898 C C . ASN A 1 112 ? -6.922 -2.963 31.336 1.00 85.81 112 ASN A C 1
ATOM 900 O O . ASN A 1 112 ? -6.316 -2.046 31.875 1.00 85.81 112 ASN A O 1
ATOM 904 N N . THR A 1 113 ? -6.293 -3.974 30.729 1.00 87.94 113 THR A N 1
ATOM 905 C CA . THR A 1 113 ? -4.828 -4.154 30.711 1.00 87.94 113 THR A CA 1
ATOM 906 C C . THR A 1 113 ? -4.168 -3.717 29.409 1.00 87.94 113 THR A C 1
ATOM 908 O O . THR A 1 113 ? -2.951 -3.580 29.356 1.00 87.94 113 THR A O 1
ATOM 911 N N . SER A 1 114 ? -4.948 -3.541 28.343 1.00 93.25 114 SER A N 1
ATOM 912 C CA . SER A 1 114 ? -4.442 -3.072 27.058 1.00 93.25 114 SER A CA 1
ATOM 913 C C . SER A 1 114 ? -5.522 -2.308 26.311 1.00 93.25 114 SER A C 1
ATOM 915 O O . SER A 1 114 ? -6.709 -2.634 26.394 1.00 93.25 114 SER A O 1
ATOM 917 N N . ARG A 1 115 ? -5.099 -1.288 25.575 1.00 95.38 115 ARG A N 1
ATOM 918 C CA . ARG A 1 115 ? -5.956 -0.472 24.719 1.00 95.38 115 ARG A CA 1
ATOM 919 C C . ARG A 1 115 ? -5.574 -0.731 23.274 1.00 95.38 115 ARG A C 1
ATOM 921 O O . ARG A 1 115 ? -4.391 -0.834 22.961 1.00 95.38 115 ARG A O 1
ATOM 928 N N . VAL A 1 116 ? -6.565 -0.855 22.403 1.00 96.00 116 VAL A N 1
ATOM 929 C CA . VAL A 1 116 ? -6.336 -1.007 20.967 1.00 96.00 116 VAL A CA 1
ATOM 930 C C . VAL A 1 116 ? -6.795 0.262 20.283 1.00 96.00 116 VAL A C 1
ATOM 932 O O . VAL A 1 116 ? -7.920 0.706 20.498 1.00 96.00 116 VAL A O 1
ATOM 935 N N . TYR A 1 117 ? -5.932 0.825 19.452 1.00 94.62 117 TYR A N 1
ATOM 936 C CA . TYR A 1 117 ? -6.223 2.006 18.655 1.00 94.62 117 TYR A CA 1
ATOM 937 C C . TYR A 1 117 ? -6.092 1.684 17.183 1.00 94.62 117 TYR A C 1
ATOM 939 O O . TYR A 1 117 ? -5.403 0.740 16.784 1.00 94.62 117 TYR A O 1
ATOM 947 N N . LEU A 1 118 ? -6.749 2.505 16.382 1.00 94.00 118 LEU A N 1
ATOM 948 C CA . LEU A 1 118 ? -6.672 2.433 14.943 1.00 94.00 118 LEU A CA 1
ATOM 949 C C . LEU A 1 118 ? -5.959 3.685 14.440 1.00 94.00 118 LEU A C 1
ATOM 951 O O . LEU A 1 118 ? -6.479 4.796 14.525 1.00 94.00 118 LEU A O 1
ATOM 955 N N . ASN A 1 119 ? -4.725 3.511 13.985 1.00 92.06 119 ASN A N 1
ATOM 956 C CA . ASN A 1 119 ? -3.940 4.584 13.401 1.00 92.06 119 ASN A CA 1
ATOM 957 C C . ASN A 1 119 ? -4.232 4.648 11.902 1.00 92.06 119 ASN A C 1
ATOM 959 O O . ASN A 1 119 ? -4.032 3.650 11.211 1.00 92.06 119 ASN A O 1
ATOM 963 N N . TYR A 1 120 ? -4.719 5.782 11.405 1.00 91.62 120 TYR A N 1
ATOM 964 C CA . TYR A 1 120 ? -5.009 5.960 9.986 1.00 91.62 120 TYR A CA 1
ATOM 965 C C . TYR A 1 120 ? -4.057 6.981 9.378 1.00 91.62 120 TYR A C 1
ATOM 967 O O . TYR A 1 120 ? -4.090 8.160 9.727 1.00 91.62 120 TYR A O 1
ATOM 975 N N . THR A 1 121 ? -3.213 6.527 8.458 1.00 89.00 121 THR A N 1
ATOM 976 C CA . THR A 1 121 ? -2.171 7.351 7.842 1.00 89.00 121 THR A CA 1
ATOM 977 C C . THR A 1 121 ? -2.100 7.089 6.342 1.00 89.00 121 THR A C 1
ATOM 979 O O . THR A 1 121 ? -2.739 6.187 5.801 1.00 89.00 121 THR A O 1
ATOM 982 N N . ASN A 1 122 ? -1.324 7.911 5.646 1.00 87.44 122 ASN A N 1
ATOM 983 C CA . ASN A 1 122 ? -1.003 7.768 4.229 1.00 87.44 122 ASN A CA 1
ATOM 984 C C . ASN A 1 122 ? 0.511 7.647 4.003 1.00 87.44 122 ASN A C 1
ATOM 986 O O . ASN A 1 122 ? 0.999 7.947 2.924 1.00 87.44 122 ASN A O 1
ATOM 990 N N . TYR A 1 123 ? 1.269 7.244 5.018 1.00 82.31 123 TYR A N 1
ATOM 991 C CA . TYR A 1 123 ? 2.709 7.017 4.935 1.00 82.31 123 TYR A CA 1
ATOM 992 C C . TYR A 1 123 ? 3.046 5.727 5.673 1.00 82.31 123 TYR A C 1
ATOM 994 O O . TYR A 1 123 ? 2.362 5.378 6.635 1.00 82.31 123 TYR A O 1
ATOM 1002 N N . MET A 1 124 ? 4.066 5.006 5.207 1.00 76.50 124 MET A N 1
ATOM 1003 C CA . MET A 1 124 ? 4.483 3.759 5.850 1.00 76.50 124 MET A CA 1
ATOM 1004 C C . MET A 1 124 ? 4.940 4.037 7.279 1.00 76.50 124 MET A C 1
ATOM 1006 O O . MET A 1 124 ? 5.830 4.859 7.483 1.00 76.50 124 MET A O 1
ATOM 1010 N N . LEU A 1 125 ? 4.317 3.354 8.237 1.00 75.81 125 LEU A N 1
ATOM 1011 C CA . LEU A 1 125 ? 4.744 3.379 9.629 1.00 75.81 125 LEU A CA 1
ATOM 1012 C C . LEU A 1 125 ? 5.988 2.509 9.785 1.00 75.81 125 LEU A C 1
ATOM 1014 O O . LEU A 1 125 ? 5.973 1.334 9.417 1.00 75.81 125 LEU A O 1
ATOM 1018 N N . TYR A 1 126 ? 7.035 3.085 10.356 1.00 71.56 126 TYR A N 1
ATOM 1019 C CA . TYR A 1 126 ? 8.215 2.355 10.796 1.00 71.56 126 TYR A CA 1
ATOM 1020 C C . TYR A 1 126 ? 8.104 2.028 12.286 1.00 71.56 126 TYR A C 1
ATOM 1022 O O . TYR A 1 126 ? 7.368 2.682 13.023 1.00 71.56 126 TYR A O 1
ATOM 1030 N N . ASP A 1 127 ? 8.890 1.059 12.758 1.00 70.50 127 ASP A N 1
ATOM 1031 C CA . ASP A 1 127 ? 8.938 0.697 14.183 1.00 70.50 127 ASP A CA 1
ATOM 1032 C C . ASP A 1 127 ? 9.241 1.908 15.084 1.00 70.50 127 ASP A C 1
ATOM 1034 O O . ASP A 1 127 ? 8.755 1.986 16.207 1.00 70.50 127 ASP A O 1
ATOM 1038 N N . SER A 1 128 ? 9.996 2.891 14.580 1.00 74.88 128 SER A N 1
ATOM 1039 C CA . SER A 1 128 ? 10.292 4.142 15.288 1.00 74.88 128 SER A CA 1
ATOM 1040 C C . SER A 1 128 ? 9.089 5.067 15.471 1.00 74.88 128 SER A C 1
ATOM 1042 O O . SER A 1 128 ? 9.105 5.903 16.372 1.00 74.88 128 SER A O 1
ATOM 1044 N N . ASP A 1 129 ? 8.070 4.950 14.618 1.00 77.44 129 ASP A N 1
ATOM 1045 C CA . ASP A 1 129 ? 6.850 5.764 14.687 1.00 77.44 129 ASP A CA 1
ATOM 1046 C C . ASP A 1 129 ? 5.874 5.227 15.742 1.00 77.44 129 ASP A C 1
ATOM 1048 O O . ASP A 1 129 ? 4.890 5.882 16.094 1.00 77.44 129 ASP A O 1
ATOM 1052 N N . ILE A 1 130 ? 6.145 4.025 16.251 1.00 79.69 130 ILE A N 1
ATOM 1053 C CA . ILE A 1 130 ? 5.336 3.344 17.245 1.00 79.69 130 ILE A CA 1
ATOM 10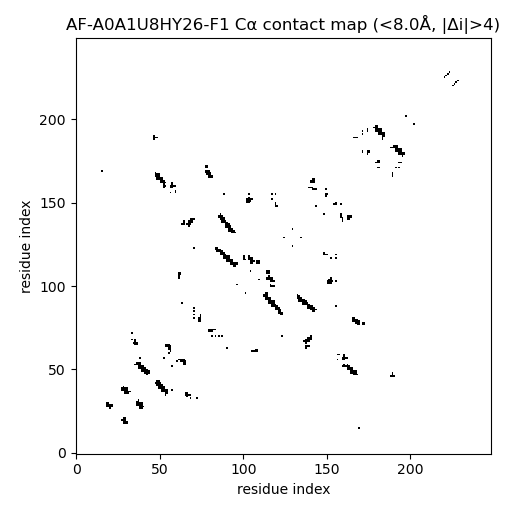54 C C . ILE A 1 130 ? 6.021 3.515 18.590 1.00 79.69 130 ILE A C 1
ATOM 1056 O O . ILE A 1 130 ? 7.191 3.191 18.783 1.00 79.69 130 ILE A O 1
ATOM 1060 N N . THR A 1 131 ? 5.280 4.052 19.552 1.00 80.75 131 THR A N 1
ATOM 1061 C CA . THR A 1 131 ? 5.778 4.179 20.921 1.00 80.75 131 THR A CA 1
ATOM 1062 C C . THR A 1 131 ? 6.155 2.802 21.460 1.00 80.75 131 THR A C 1
ATOM 1064 O O . THR A 1 131 ? 5.389 1.861 21.276 1.00 80.75 131 THR A O 1
ATOM 1067 N N . SER A 1 132 ? 7.258 2.697 22.206 1.00 80.88 132 SER A N 1
ATOM 1068 C CA . SER A 1 132 ? 7.770 1.424 22.750 1.00 80.88 132 SER A CA 1
ATOM 1069 C C .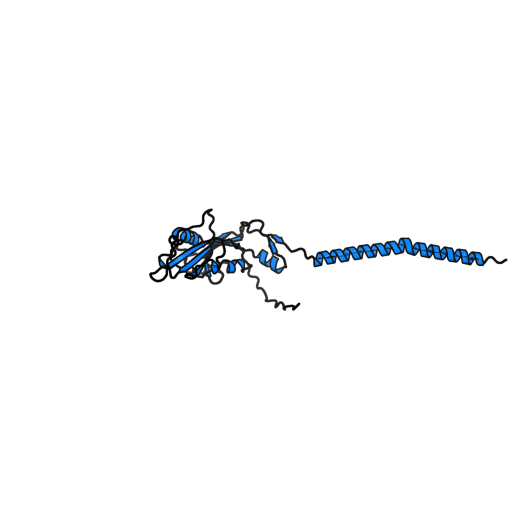 SER A 1 132 ? 6.772 0.624 23.599 1.00 80.88 132 SER A C 1
ATOM 1071 O O . SER A 1 132 ? 6.999 -0.546 23.875 1.00 80.88 132 SER A O 1
ATOM 1073 N N . ASP A 1 133 ? 5.686 1.258 24.047 1.00 86.50 133 ASP A N 1
ATOM 1074 C CA . ASP A 1 133 ? 4.607 0.640 24.819 1.00 86.50 133 ASP A CA 1
ATOM 1075 C C . ASP A 1 133 ? 3.508 -0.009 23.943 1.00 86.50 133 ASP A C 1
ATOM 1077 O O . ASP A 1 133 ? 2.497 -0.463 24.498 1.00 86.50 133 ASP A O 1
ATOM 1081 N N . CYS A 1 134 ? 3.669 -0.022 22.612 1.00 91.19 134 CYS A N 1
ATOM 1082 C CA . CYS A 1 134 ? 2.684 -0.507 21.645 1.00 91.19 134 CYS A CA 1
ATOM 1083 C C . CYS A 1 134 ? 3.254 -1.480 20.609 1.00 91.19 134 CYS A C 1
ATOM 1085 O O . CYS A 1 134 ? 4.376 -1.319 20.145 1.00 91.19 134 CYS A O 1
ATOM 1087 N N . ASP A 1 135 ? 2.398 -2.394 20.153 1.00 91.88 135 ASP A N 1
ATOM 1088 C CA . ASP A 1 135 ? 2.685 -3.372 19.105 1.00 91.88 135 ASP A CA 1
ATOM 1089 C C . ASP A 1 135 ? 1.681 -3.256 17.947 1.00 91.88 135 ASP A C 1
ATOM 1091 O O . ASP A 1 135 ? 0.474 -3.094 18.172 1.00 91.88 135 ASP A O 1
ATOM 1095 N N . ILE A 1 136 ? 2.146 -3.412 16.700 1.00 92.00 136 ILE A N 1
ATOM 1096 C CA . ILE A 1 136 ? 1.250 -3.596 15.547 1.00 92.00 136 ILE A CA 1
ATOM 1097 C C . ILE A 1 136 ? 0.632 -4.990 15.619 1.00 92.00 136 ILE A C 1
ATOM 1099 O O . ILE A 1 136 ? 1.341 -5.993 15.621 1.00 92.00 136 ILE A O 1
ATOM 1103 N N . ILE A 1 137 ? -0.699 -5.064 15.603 1.00 94.56 137 ILE A N 1
ATOM 1104 C CA . ILE A 1 137 ? -1.419 -6.346 15.607 1.00 94.56 137 ILE A CA 1
ATOM 1105 C C . ILE A 1 137 ? -2.088 -6.669 14.269 1.00 94.56 137 ILE A C 1
ATOM 1107 O O . ILE A 1 137 ? -2.320 -7.842 13.980 1.00 94.56 137 ILE A O 1
ATOM 1111 N N . ALA A 1 138 ? -2.408 -5.661 13.451 1.00 95.38 138 ALA A N 1
ATOM 1112 C CA . ALA A 1 138 ? -2.932 -5.855 12.101 1.00 95.38 138 ALA A CA 1
ATOM 1113 C C . ALA A 1 138 ? -2.811 -4.585 11.247 1.00 95.38 138 ALA A C 1
ATOM 1115 O O . ALA A 1 138 ? -2.899 -3.475 11.764 1.00 95.38 138 ALA A O 1
ATOM 1116 N N . MET A 1 139 ? -2.702 -4.755 9.932 1.00 94.44 139 MET A N 1
ATOM 1117 C CA . MET A 1 139 ? -2.765 -3.687 8.934 1.00 94.44 139 MET A CA 1
ATOM 1118 C C . MET A 1 139 ? -3.877 -3.957 7.924 1.00 94.44 139 MET A C 1
ATOM 1120 O O . MET A 1 139 ? -4.174 -5.112 7.605 1.00 94.44 139 MET A O 1
ATOM 1124 N N . VAL A 1 140 ? -4.490 -2.885 7.426 1.00 94.69 140 VAL A N 1
ATOM 1125 C CA . VAL A 1 140 ? -5.571 -2.932 6.441 1.00 94.69 140 VAL A CA 1
ATOM 1126 C C . VAL A 1 140 ? -5.384 -1.820 5.426 1.00 94.69 140 VAL A C 1
ATOM 1128 O O . VAL A 1 140 ? -5.261 -0.647 5.778 1.00 94.69 140 VAL A O 1
ATOM 1131 N N . LEU A 1 141 ? -5.422 -2.178 4.147 1.00 92.94 141 LEU A N 1
ATOM 1132 C CA . LEU A 1 141 ? -5.403 -1.199 3.069 1.00 92.94 141 LEU A CA 1
ATOM 1133 C C . LEU A 1 141 ? -6.725 -0.441 2.981 1.00 92.94 141 LEU A C 1
ATOM 1135 O O . LEU A 1 141 ? -7.801 -0.980 3.244 1.00 92.94 141 LEU A O 1
ATOM 1139 N N . SER A 1 142 ? -6.644 0.815 2.560 1.00 91.94 142 SER A N 1
ATOM 1140 C CA . SER A 1 142 ? -7.807 1.673 2.411 1.00 91.94 142 SER A CA 1
ATOM 1141 C C . SER A 1 142 ? -7.607 2.644 1.257 1.00 91.94 142 SER A C 1
ATOM 1143 O O . SER A 1 142 ? -6.492 3.064 0.982 1.00 91.94 142 SER A O 1
ATOM 1145 N N . ASP A 1 143 ? -8.684 3.027 0.585 1.00 83.50 143 ASP A N 1
ATOM 1146 C CA . ASP A 1 143 ? -8.638 4.129 -0.372 1.00 83.50 143 ASP A CA 1
ATOM 1147 C C . ASP A 1 143 ? -9.569 5.225 0.124 1.00 83.50 143 ASP A C 1
ATOM 1149 O O . ASP A 1 143 ? -10.779 5.186 -0.105 1.00 83.50 143 ASP A O 1
ATOM 1153 N N . HIS A 1 144 ? -8.994 6.186 0.845 1.00 70.06 144 HIS A N 1
ATOM 1154 C CA . HIS A 1 144 ? -9.700 7.388 1.267 1.00 70.06 144 HIS A CA 1
ATOM 1155 C C . HIS A 1 144 ? -9.485 8.493 0.246 1.00 70.06 144 HIS A C 1
ATOM 1157 O O . HIS A 1 144 ? -8.356 8.775 -0.146 1.00 70.06 144 HIS A O 1
ATOM 1163 N N . LYS A 1 145 ? -10.590 9.085 -0.206 1.00 64.81 145 LYS A N 1
ATOM 1164 C CA . LYS A 1 145 ? -10.612 10.099 -1.270 1.00 64.81 145 LYS A CA 1
ATOM 1165 C C . LYS A 1 145 ? -10.964 11.501 -0.761 1.00 64.81 145 LYS A C 1
ATOM 1167 O O . LYS A 1 145 ? -11.278 12.360 -1.574 1.00 64.81 145 LYS A O 1
ATOM 1172 N N . VAL A 1 146 ? -10.988 11.721 0.555 1.00 63.16 146 VAL A N 1
ATOM 1173 C CA . VAL A 1 146 ? -11.348 13.023 1.144 1.00 63.16 146 VAL A CA 1
ATOM 1174 C C . VAL A 1 146 ? -10.085 13.752 1.593 1.00 63.16 146 VAL A C 1
ATOM 1176 O O . VAL A 1 146 ? -9.155 13.117 2.091 1.00 63.16 146 VAL A O 1
ATOM 1179 N N . ASP A 1 147 ? -10.086 15.079 1.454 1.00 68.38 147 ASP A N 1
ATOM 1180 C CA . ASP A 1 147 ? -8.962 15.976 1.763 1.00 68.38 147 ASP A CA 1
ATOM 1181 C C . ASP A 1 147 ? -8.455 15.871 3.215 1.00 68.38 147 ASP A C 1
ATOM 1183 O O . ASP A 1 147 ? -7.311 16.218 3.502 1.00 68.38 147 ASP A O 1
ATOM 1187 N N . GLN A 1 148 ? -9.284 15.363 4.134 1.00 79.75 148 GLN A N 1
ATOM 1188 C CA . GLN A 1 148 ? -8.935 15.145 5.536 1.00 79.75 148 GLN A CA 1
ATOM 1189 C C . GLN A 1 148 ? -9.006 13.657 5.891 1.00 79.75 148 GLN A C 1
ATOM 1191 O O . GLN A 1 148 ? -10.021 12.995 5.650 1.00 79.75 148 GLN A O 1
ATOM 1196 N N . LEU A 1 149 ? -7.927 13.135 6.484 1.00 85.06 149 LEU A N 1
ATOM 1197 C CA . LEU A 1 149 ? -7.870 11.758 6.973 1.00 85.06 149 LEU A CA 1
ATOM 1198 C C . LEU A 1 149 ? -8.865 11.560 8.133 1.00 85.06 149 LEU A C 1
ATOM 1200 O O . LEU A 1 149 ? -8.970 12.435 8.997 1.00 85.06 149 LEU A O 1
ATOM 1204 N N . PRO A 1 150 ? -9.583 10.423 8.168 1.00 89.25 150 PRO A N 1
ATOM 1205 C CA . PRO A 1 150 ? -10.499 10.106 9.253 1.00 89.25 150 PRO A CA 1
ATOM 1206 C C . PRO A 1 150 ? -9.729 9.981 10.571 1.00 89.25 150 PRO A C 1
ATOM 1208 O O . PRO A 1 150 ? -8.649 9.392 10.616 1.00 89.25 150 PRO A O 1
ATOM 1211 N N . SER A 1 151 ? -10.293 10.538 11.643 1.00 86.38 151 SER A N 1
ATOM 1212 C CA . SER A 1 151 ? -9.600 10.655 12.940 1.00 86.38 151 SER A CA 1
ATOM 1213 C C . SER A 1 151 ? -10.318 9.945 14.089 1.00 86.38 151 SER A C 1
ATOM 1215 O O . SER A 1 151 ? -9.712 9.665 15.129 1.00 86.38 151 SER A O 1
ATOM 1217 N N . SER A 1 152 ? -11.601 9.620 13.913 1.00 93.38 152 SER A N 1
ATOM 1218 C CA . SER A 1 152 ? -12.372 8.836 14.879 1.00 93.38 152 SER A CA 1
ATOM 1219 C C . SER A 1 152 ? -12.491 7.374 14.456 1.00 93.38 152 SER A C 1
ATOM 1221 O O . SER A 1 152 ? -12.505 7.052 13.267 1.00 93.38 152 SER A O 1
ATOM 1223 N N . TYR A 1 153 ? -12.633 6.475 15.432 1.00 94.25 153 TYR A N 1
ATOM 1224 C CA . TYR A 1 153 ? -12.821 5.046 15.174 1.00 94.25 153 TYR A CA 1
ATOM 1225 C C . TYR A 1 153 ? -13.983 4.790 14.203 1.00 94.25 153 TYR A C 1
ATOM 1227 O O . TYR A 1 153 ? -13.838 4.011 13.264 1.00 94.25 153 TYR A O 1
ATOM 1235 N N . GLU A 1 154 ? -15.112 5.481 14.380 1.00 93.25 154 GLU A N 1
ATOM 1236 C CA . GLU A 1 154 ? -16.286 5.305 13.521 1.00 93.25 154 GLU A CA 1
ATOM 1237 C C . GLU A 1 154 ? -16.048 5.748 12.076 1.00 93.25 154 GLU A C 1
ATOM 1239 O O . GLU A 1 154 ? -16.468 5.061 11.145 1.00 93.25 154 GLU A O 1
ATOM 1244 N N . GLU A 1 155 ? -15.391 6.893 11.870 1.00 93.12 155 GLU A N 1
ATOM 1245 C CA . GLU A 1 155 ? -15.046 7.367 10.528 1.00 93.12 155 GLU A CA 1
ATOM 1246 C C . GLU A 1 155 ? -14.134 6.370 9.833 1.00 93.12 155 GLU A C 1
ATOM 1248 O O . GLU A 1 155 ? -14.415 5.961 8.707 1.00 93.12 155 GLU A O 1
ATOM 1253 N N . ILE A 1 156 ? -13.083 5.923 10.524 1.00 93.81 156 ILE A N 1
ATOM 1254 C CA . ILE A 1 156 ? -12.138 4.996 9.922 1.00 93.81 156 ILE A CA 1
ATOM 1255 C C . ILE A 1 156 ? -12.816 3.653 9.637 1.00 93.81 156 ILE A C 1
ATOM 1257 O O . ILE A 1 156 ? -12.630 3.081 8.565 1.00 93.81 156 ILE A O 1
ATOM 1261 N N . GLN A 1 157 ? -13.661 3.162 10.545 1.00 94.06 157 GLN A N 1
ATOM 1262 C CA . GLN A 1 157 ? -14.415 1.930 10.340 1.00 94.06 157 GLN A CA 1
ATOM 1263 C C . GLN A 1 157 ? -15.340 2.027 9.116 1.00 94.06 157 GLN A C 1
ATOM 1265 O O . GLN A 1 157 ? -15.399 1.083 8.326 1.00 94.06 157 GLN A O 1
ATOM 1270 N N . ARG A 1 158 ? -16.032 3.160 8.916 1.00 93.31 158 ARG A N 1
ATOM 1271 C CA . ARG A 1 158 ? -16.833 3.409 7.702 1.00 93.31 158 ARG A CA 1
ATOM 1272 C C . ARG A 1 158 ? -15.949 3.413 6.456 1.00 93.31 158 ARG A C 1
ATOM 1274 O O . ARG A 1 158 ? -16.309 2.783 5.465 1.00 93.31 158 ARG A O 1
ATOM 1281 N N . THR A 1 159 ? -14.772 4.032 6.510 1.00 93.06 159 THR A N 1
ATOM 1282 C CA . THR A 1 159 ? -13.816 4.014 5.394 1.00 93.06 159 THR A CA 1
ATOM 1283 C C . THR A 1 159 ? -13.341 2.592 5.071 1.00 93.06 159 THR A C 1
ATOM 1285 O O . THR A 1 159 ? -13.306 2.206 3.903 1.00 93.06 159 THR A O 1
ATOM 1288 N N . LEU A 1 160 ? -13.039 1.766 6.078 1.00 94.38 160 LEU A N 1
ATOM 1289 C CA . LEU A 1 160 ? -12.631 0.370 5.874 1.00 94.38 160 LEU A CA 1
ATOM 1290 C C . LEU A 1 160 ? -13.759 -0.505 5.305 1.00 94.38 160 LEU A C 1
ATOM 1292 O O . LEU A 1 160 ? -13.483 -1.393 4.500 1.00 94.38 160 LEU A O 1
ATOM 1296 N N . GLN A 1 161 ? -15.024 -0.228 5.643 1.00 94.06 161 GLN A N 1
ATOM 1297 C CA . GLN A 1 161 ? -16.188 -0.897 5.038 1.00 94.06 161 GLN A CA 1
ATOM 1298 C C . GLN A 1 161 ? -16.333 -0.598 3.545 1.00 94.06 161 GLN A C 1
ATOM 1300 O O . GLN A 1 161 ? -16.811 -1.445 2.788 1.00 94.06 161 GLN A O 1
ATOM 1305 N N . LEU A 1 162 ? -15.917 0.593 3.099 1.00 92.50 162 LEU A N 1
ATOM 1306 C CA . LEU A 1 162 ? -15.909 0.906 1.673 1.00 92.50 162 LEU A CA 1
ATOM 1307 C C . LEU A 1 162 ? -14.894 0.030 0.930 1.00 92.50 162 LEU A C 1
ATOM 1309 O O . LEU A 1 162 ? -15.105 -0.235 -0.257 1.00 92.50 162 LEU A O 1
ATOM 1313 N N . GLY A 1 163 ? -13.812 -0.384 1.594 1.00 93.44 163 GLY A N 1
ATOM 1314 C CA . GLY A 1 163 ? -12.735 -1.186 1.026 1.00 93.44 163 GLY A CA 1
ATOM 1315 C C . GLY A 1 163 ? -11.612 -0.371 0.372 1.00 93.44 163 GLY A C 1
ATOM 1316 O O . GLY A 1 163 ? -11.459 0.832 0.601 1.00 93.44 163 GLY A O 1
ATOM 1317 N N . PHE A 1 164 ? -10.830 -1.0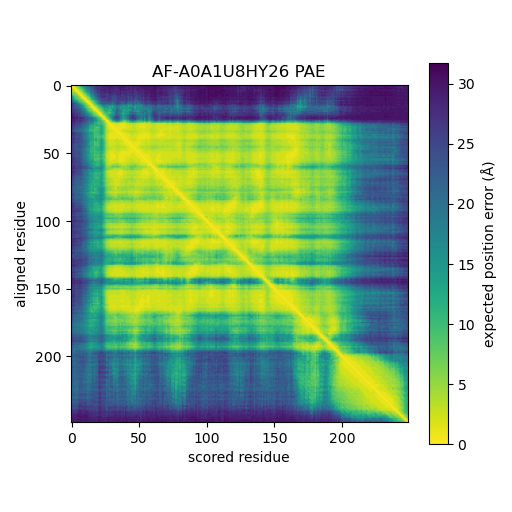34 -0.473 1.00 93.38 164 PHE A N 1
ATOM 1318 C CA . PHE A 1 164 ? -9.691 -0.477 -1.202 1.00 93.38 164 PHE A CA 1
ATOM 1319 C C . PHE A 1 164 ? -9.659 -0.995 -2.642 1.00 93.38 164 PHE A C 1
ATOM 1321 O O . PHE A 1 164 ? -10.194 -2.064 -2.940 1.00 93.38 164 PHE A O 1
ATOM 1328 N N . ASP A 1 165 ? -9.022 -0.248 -3.537 1.00 91.44 165 ASP A N 1
ATOM 1329 C CA . ASP A 1 165 ? -8.818 -0.641 -4.923 1.00 91.44 165 ASP A CA 1
ATOM 1330 C C . ASP A 1 165 ? -7.435 -1.292 -5.069 1.00 91.44 165 ASP A C 1
ATOM 1332 O O . ASP A 1 165 ? -6.394 -0.729 -4.709 1.00 91.44 165 ASP A O 1
ATOM 1336 N N . LEU A 1 166 ? -7.412 -2.495 -5.639 1.00 90.50 166 LEU A N 1
ATOM 1337 C CA . LEU A 1 166 ? -6.203 -3.065 -6.219 1.00 90.50 166 LEU A CA 1
ATOM 1338 C C . LEU A 1 166 ? -6.168 -2.717 -7.698 1.00 90.50 166 LEU A C 1
ATOM 1340 O O . LEU A 1 166 ? -7.093 -3.040 -8.449 1.00 90.50 166 LEU A O 1
ATOM 1344 N N . ARG A 1 167 ? -5.076 -2.085 -8.121 1.00 88.12 167 ARG A N 1
ATOM 1345 C CA . ARG A 1 167 ? -4.842 -1.775 -9.530 1.00 88.12 167 ARG A CA 1
ATOM 1346 C C . ARG A 1 167 ? -3.981 -2.869 -10.118 1.00 88.12 167 ARG A C 1
ATOM 1348 O O . ARG A 1 167 ? -2.859 -3.038 -9.653 1.00 88.12 167 ARG A O 1
ATOM 1355 N N . TRP A 1 168 ? -4.479 -3.634 -11.083 1.00 87.19 168 TRP A N 1
ATOM 1356 C CA . TRP A 1 168 ? -3.626 -4.625 -11.738 1.00 87.19 168 TRP A CA 1
ATOM 1357 C C . TRP A 1 168 ? -2.823 -3.969 -12.859 1.00 87.19 168 TRP A C 1
ATOM 1359 O O . TRP A 1 168 ? -3.299 -3.071 -13.548 1.00 87.19 168 TRP A O 1
ATOM 1369 N N . ALA A 1 169 ? -1.597 -4.438 -13.033 1.00 82.06 169 ALA A N 1
ATOM 1370 C CA . ALA A 1 169 ? -0.665 -3.980 -14.051 1.00 82.06 169 ALA A CA 1
ATOM 1371 C C . ALA A 1 169 ? 0.089 -5.199 -14.603 1.00 82.06 169 ALA A C 1
ATOM 1373 O O . ALA A 1 169 ? 1.308 -5.303 -14.506 1.00 82.06 169 ALA A O 1
ATOM 1374 N N . VAL A 1 170 ? -0.648 -6.177 -15.140 1.00 77.81 170 VAL A N 1
ATOM 1375 C CA . VAL A 1 170 ? -0.062 -7.440 -15.629 1.00 77.81 170 VAL A CA 1
ATOM 1376 C C . VAL A 1 170 ? 0.907 -7.165 -16.775 1.00 77.81 170 VAL A C 1
ATOM 1378 O O . VAL A 1 170 ? 2.013 -7.685 -16.809 1.00 77.81 170 VAL A O 1
ATOM 1381 N N . GLU A 1 171 ? 0.539 -6.247 -17.654 1.00 79.31 171 GLU A N 1
ATOM 1382 C CA . GLU A 1 171 ? 1.344 -5.829 -18.792 1.00 79.31 171 GLU A CA 1
ATOM 1383 C C . GLU A 1 171 ? 2.627 -5.085 -18.340 1.00 79.31 171 GLU A C 1
ATOM 1385 O O . GLU A 1 171 ? 3.624 -5.036 -19.061 1.00 79.31 171 GLU A O 1
ATOM 1390 N N . CYS A 1 172 ? 2.643 -4.531 -17.120 1.00 80.88 172 CYS A N 1
ATOM 1391 C CA . CYS A 1 172 ? 3.846 -3.962 -16.512 1.00 80.88 172 CYS A CA 1
ATOM 1392 C C . CYS A 1 172 ? 4.810 -5.058 -16.028 1.00 80.88 172 CYS A C 1
ATOM 1394 O O . CYS A 1 172 ? 6.030 -4.907 -16.136 1.00 80.88 172 CYS A O 1
ATOM 1396 N N . MET A 1 173 ? 4.288 -6.188 -15.543 1.00 80.75 173 MET A N 1
ATOM 1397 C CA . MET A 1 173 ? 5.120 -7.350 -15.231 1.00 80.75 173 MET A CA 1
ATOM 1398 C C . MET A 1 173 ? 5.853 -7.846 -16.478 1.00 80.75 173 MET A C 1
ATOM 1400 O O . MET A 1 173 ? 7.062 -8.068 -16.411 1.00 80.75 173 MET A O 1
ATOM 1404 N N . ASP A 1 174 ? 5.145 -7.955 -17.605 1.00 85.44 174 ASP A N 1
ATOM 1405 C CA . ASP A 1 174 ? 5.735 -8.360 -18.885 1.00 85.44 174 ASP A CA 1
ATOM 1406 C C . ASP A 1 174 ? 6.849 -7.383 -19.307 1.00 85.44 174 ASP A C 1
ATOM 1408 O O . ASP A 1 174 ? 7.964 -7.798 -19.622 1.00 85.44 174 ASP A O 1
ATOM 1412 N N . CYS A 1 175 ? 6.607 -6.072 -19.187 1.00 86.19 175 CYS A N 1
ATOM 1413 C CA . CYS A 1 175 ? 7.620 -5.041 -19.435 1.00 86.19 175 CYS A CA 1
ATOM 1414 C C . CYS A 1 175 ? 8.886 -5.218 -18.578 1.00 86.19 175 CYS A C 1
ATOM 1416 O O . CYS A 1 175 ? 10.007 -5.116 -19.083 1.00 86.19 175 CYS A O 1
ATOM 1418 N N . ARG A 1 176 ? 8.721 -5.489 -17.276 1.00 84.19 176 ARG A N 1
ATOM 1419 C CA . ARG A 1 176 ? 9.845 -5.697 -16.353 1.00 84.19 176 ARG A CA 1
ATOM 1420 C C . ARG A 1 176 ? 10.604 -6.986 -16.667 1.00 84.19 176 ARG A C 1
ATOM 1422 O O . ARG A 1 176 ? 11.831 -6.999 -16.575 1.00 84.19 176 ARG A O 1
ATOM 1429 N N . ALA A 1 177 ? 9.902 -8.050 -17.057 1.00 85.50 177 ALA A N 1
ATOM 1430 C CA . ALA A 1 177 ? 10.523 -9.294 -17.508 1.00 85.50 177 ALA A CA 1
ATOM 1431 C C . ALA A 1 177 ? 11.384 -9.081 -18.769 1.00 85.50 177 ALA A C 1
ATOM 1433 O O . ALA A 1 177 ? 12.450 -9.682 -18.893 1.00 85.50 177 ALA A O 1
ATOM 1434 N N . ASP A 1 178 ? 10.980 -8.149 -19.636 1.00 85.56 178 ASP A N 1
ATOM 1435 C CA . ASP A 1 178 ? 11.697 -7.736 -20.848 1.00 85.56 178 ASP A CA 1
ATOM 1436 C C . ASP A 1 178 ? 12.824 -6.706 -20.608 1.00 85.56 178 ASP A C 1
ATOM 1438 O O . ASP A 1 178 ? 13.347 -6.110 -21.563 1.00 85.56 178 ASP A O 1
ATOM 1442 N N . GLY A 1 179 ? 13.201 -6.479 -19.344 1.00 83.50 179 GLY A N 1
ATOM 1443 C CA . GLY A 1 179 ? 14.266 -5.554 -18.942 1.00 83.50 179 GLY A CA 1
ATOM 1444 C C . GLY A 1 179 ? 13.870 -4.076 -18.974 1.00 83.50 179 GLY A C 1
ATOM 1445 O O . GLY A 1 179 ? 14.742 -3.212 -18.947 1.00 83.50 179 GLY A O 1
ATOM 1446 N N . GLY A 1 180 ? 12.574 -3.775 -19.073 1.00 85.56 180 GLY A N 1
ATOM 1447 C CA . GLY A 1 180 ? 12.043 -2.421 -18.958 1.00 85.56 180 GLY A CA 1
ATOM 1448 C C . GLY A 1 180 ? 11.624 -2.049 -17.535 1.00 85.56 180 GLY A C 1
ATOM 1449 O O . GLY A 1 180 ? 11.740 -2.818 -16.580 1.00 85.56 180 GLY A O 1
ATOM 1450 N N . TYR A 1 181 ? 11.088 -0.844 -17.405 1.00 82.31 181 TYR A N 1
ATOM 1451 C CA . TYR A 1 181 ? 10.435 -0.326 -16.215 1.00 82.31 181 TYR A CA 1
ATOM 1452 C C . TYR A 1 181 ? 9.139 0.390 -16.605 1.00 82.31 181 TYR A C 1
ATOM 1454 O O . TYR A 1 181 ? 8.989 0.914 -17.709 1.00 82.31 181 TYR A O 1
ATOM 1462 N N . CYS A 1 182 ? 8.177 0.397 -15.689 1.00 82.62 182 CYS A N 1
ATOM 1463 C CA . CYS A 1 182 ? 6.856 0.955 -15.944 1.00 82.62 182 CYS A CA 1
ATOM 1464 C C . CYS A 1 182 ? 6.788 2.392 -15.448 1.00 82.62 182 CYS A C 1
ATOM 1466 O O . CYS A 1 182 ? 7.038 2.662 -14.272 1.00 82.62 182 CYS A O 1
ATOM 1468 N N . GLN A 1 183 ? 6.416 3.298 -16.342 1.00 79.94 183 GLN A N 1
ATOM 1469 C CA . GLN A 1 183 ? 6.150 4.693 -16.027 1.00 79.94 183 GLN A CA 1
ATOM 1470 C C . GLN A 1 183 ? 4.643 4.926 -15.968 1.00 79.94 183 GLN A C 1
ATOM 1472 O O . GLN A 1 183 ? 3.926 4.625 -16.921 1.00 79.94 183 GLN A O 1
ATOM 1477 N N . PHE A 1 184 ? 4.163 5.493 -14.866 1.00 77.00 184 PHE A N 1
ATOM 1478 C CA . PHE A 1 184 ? 2.765 5.885 -14.705 1.00 77.00 184 PHE A CA 1
ATOM 1479 C C . PHE A 1 184 ? 2.656 7.394 -14.977 1.00 77.00 184 PHE A C 1
ATOM 1481 O O . PHE A 1 184 ? 3.302 8.164 -14.266 1.00 77.00 184 PHE A O 1
ATOM 1488 N N . PRO A 1 185 ? 1.889 7.843 -15.995 1.00 68.38 185 PRO A N 1
ATOM 1489 C CA . PRO A 1 185 ? 1.817 9.253 -16.393 1.00 68.38 185 PRO A CA 1
ATOM 1490 C C . PRO A 1 185 ? 1.312 10.159 -15.273 1.00 68.38 185 PRO A C 1
ATOM 1492 O O . PRO A 1 185 ? 1.731 11.304 -15.144 1.00 68.38 185 PRO A O 1
ATOM 1495 N N . THR A 1 186 ? 0.382 9.640 -14.474 1.00 67.06 186 THR A N 1
ATOM 1496 C CA . THR A 1 186 ? -0.168 10.315 -13.305 1.00 67.06 186 THR A CA 1
ATOM 1497 C C . THR A 1 186 ? -0.358 9.310 -12.182 1.00 67.06 186 THR A C 1
ATOM 1499 O O . THR A 1 186 ? -0.482 8.107 -12.416 1.00 67.06 186 THR A O 1
ATOM 1502 N N . GLN A 1 187 ? -0.434 9.827 -10.959 1.00 63.84 187 GLN A N 1
ATOM 1503 C CA . GLN A 1 187 ? -0.702 9.043 -9.755 1.00 63.84 187 GLN A CA 1
ATOM 1504 C C . GLN A 1 187 ? -2.032 8.272 -9.824 1.00 63.84 187 GLN A C 1
ATOM 1506 O O . GLN A 1 187 ? -2.146 7.172 -9.286 1.00 63.84 187 GLN A O 1
ATOM 1511 N N . GLU A 1 188 ? -3.026 8.824 -10.520 1.00 63.28 188 GLU A N 1
ATOM 1512 C CA . GLU A 1 188 ? -4.354 8.222 -10.654 1.00 63.28 188 GLU A CA 1
ATOM 1513 C C . GLU A 1 188 ? -4.524 7.360 -11.906 1.00 63.28 188 GLU A C 1
ATOM 1515 O O . GLU A 1 188 ? -5.519 6.640 -12.028 1.00 63.28 188 GLU A O 1
ATOM 1520 N N . SER A 1 189 ? -3.574 7.413 -12.840 1.00 68.06 189 SER A N 1
ATOM 1521 C CA . SER A 1 189 ? -3.638 6.635 -14.068 1.00 68.06 189 SER A CA 1
ATOM 1522 C C . SER A 1 189 ? -3.307 5.178 -13.783 1.00 68.06 189 SER A C 1
ATOM 1524 O O . SER A 1 189 ? -2.263 4.844 -13.234 1.00 68.06 189 SER A O 1
ATOM 1526 N N . SER A 1 190 ? -4.187 4.287 -14.220 1.00 64.88 190 SER A N 1
ATOM 1527 C CA . SER A 1 190 ? -3.874 2.864 -14.362 1.00 64.88 190 SER A CA 1
ATOM 1528 C C . SER A 1 190 ? -3.157 2.532 -15.664 1.00 64.88 190 SER A C 1
ATOM 1530 O O . SER A 1 190 ? -2.598 1.448 -15.807 1.00 64.88 190 SER A O 1
ATOM 1532 N N . ARG A 1 191 ? -3.148 3.467 -16.619 1.00 72.44 191 ARG A N 1
ATOM 1533 C CA . ARG A 1 191 ? -2.347 3.342 -17.832 1.00 72.44 191 ARG A CA 1
ATOM 1534 C C . ARG A 1 191 ? -0.898 3.596 -17.472 1.00 72.44 191 ARG A C 1
ATOM 1536 O O . ARG A 1 191 ? -0.602 4.562 -16.769 1.00 72.44 191 ARG A O 1
ATOM 1543 N N . PHE A 1 192 ? -0.023 2.756 -17.991 1.00 78.19 192 PHE A N 1
ATOM 1544 C CA . PHE A 1 192 ? 1.414 2.882 -17.842 1.00 78.19 192 PHE A CA 1
ATOM 1545 C C . PHE A 1 192 ? 2.071 2.786 -19.222 1.00 78.19 192 PHE A C 1
ATOM 1547 O O . PHE A 1 192 ? 1.488 2.261 -20.174 1.00 78.19 192 PHE A O 1
ATOM 1554 N N . HIS A 1 193 ? 3.294 3.289 -19.320 1.00 82.88 193 HIS A N 1
ATOM 1555 C CA . HIS A 1 193 ? 4.160 3.118 -20.476 1.00 82.88 193 HIS A CA 1
ATOM 1556 C C . HIS A 1 193 ? 5.346 2.245 -20.084 1.00 82.88 193 HIS A C 1
ATOM 1558 O O . HIS A 1 193 ? 5.938 2.427 -19.019 1.00 82.88 193 HIS A O 1
ATOM 1564 N N . CYS A 1 194 ? 5.670 1.275 -20.935 1.00 85.50 194 CYS A N 1
ATOM 1565 C CA . CYS A 1 194 ? 6.886 0.494 -20.787 1.00 85.50 194 CYS A CA 1
ATOM 1566 C C . CYS A 1 194 ? 8.050 1.294 -21.363 1.00 85.50 194 CYS A C 1
ATOM 1568 O O . CYS A 1 194 ? 8.104 1.525 -22.572 1.00 85.50 194 CYS A O 1
ATOM 1570 N N . SER A 1 195 ? 8.972 1.693 -20.498 1.00 83.50 195 SER A N 1
ATOM 1571 C CA . SER A 1 195 ? 10.201 2.374 -20.882 1.00 83.50 195 SER A CA 1
ATOM 1572 C C . SER A 1 195 ? 11.369 1.431 -20.653 1.00 83.50 195 SER A C 1
ATOM 1574 O O . SER A 1 195 ? 11.406 0.699 -19.669 1.00 83.50 195 SER A O 1
ATOM 1576 N N . LYS A 1 196 ? 12.337 1.423 -21.562 1.00 83.25 196 LYS A N 1
ATOM 1577 C CA . LYS A 1 196 ? 13.611 0.737 -21.339 1.00 83.25 196 LYS A CA 1
ATOM 1578 C C . LYS A 1 196 ? 14.644 1.802 -21.033 1.00 83.25 196 LYS A C 1
ATOM 1580 O O . LYS A 1 196 ? 14.618 2.866 -21.647 1.00 83.25 196 LYS A O 1
ATOM 1585 N N . GLU A 1 197 ? 15.486 1.554 -20.036 1.00 74.44 197 GLU A N 1
ATOM 1586 C CA . GLU A 1 197 ? 16.657 2.400 -19.852 1.00 74.44 197 GLU A CA 1
ATOM 1587 C C . GLU A 1 197 ? 17.505 2.262 -21.112 1.00 74.44 197 GLU A C 1
ATOM 1589 O O . GLU A 1 197 ? 17.658 1.154 -21.640 1.00 74.44 197 GLU A O 1
ATOM 1594 N N . ASP A 1 198 ? 17.960 3.390 -21.648 1.00 70.00 198 ASP A N 1
ATOM 1595 C CA . ASP A 1 198 ? 18.795 3.380 -22.835 1.00 70.00 198 ASP A CA 1
ATOM 1596 C C . ASP A 1 198 ? 20.015 2.506 -22.556 1.00 70.00 198 ASP A C 1
ATOM 1598 O O . ASP A 1 198 ? 20.834 2.806 -21.686 1.00 70.00 198 ASP A O 1
ATOM 1602 N N . ASP A 1 199 ? 20.128 1.393 -23.279 1.00 71.31 199 ASP A N 1
ATOM 1603 C CA . ASP A 1 199 ? 21.275 0.514 -23.137 1.00 71.31 199 ASP A CA 1
ATOM 1604 C C . ASP A 1 199 ? 22.500 1.232 -23.712 1.00 71.31 199 ASP A C 1
ATOM 1606 O O . ASP A 1 199 ? 22.776 1.185 -24.916 1.00 71.31 199 ASP A O 1
ATOM 1610 N N . TYR A 1 200 ? 23.236 1.920 -22.836 1.00 74.50 200 TYR A N 1
ATOM 1611 C CA . TYR A 1 200 ? 24.491 2.592 -23.159 1.00 74.50 200 TYR A CA 1
ATOM 1612 C C . TYR A 1 200 ? 25.457 1.655 -23.889 1.00 74.50 200 TYR A C 1
ATOM 1614 O O . TYR A 1 200 ? 26.213 2.113 -24.744 1.00 74.50 200 TYR A O 1
ATOM 1622 N N . ALA A 1 201 ? 25.418 0.343 -23.618 1.00 72.31 201 ALA A N 1
ATOM 1623 C CA . ALA A 1 201 ? 26.247 -0.627 -24.323 1.00 72.31 201 ALA A CA 1
ATOM 1624 C C . ALA A 1 201 ? 25.801 -0.804 -25.783 1.00 72.31 201 ALA A C 1
ATOM 1626 O O . ALA A 1 201 ? 26.647 -0.856 -26.678 1.00 72.31 201 ALA A O 1
ATOM 1627 N N . THR A 1 202 ? 24.493 -0.832 -26.051 1.00 76.75 202 THR A N 1
ATOM 1628 C CA . THR A 1 202 ? 23.946 -0.848 -27.417 1.00 76.75 202 THR A CA 1
ATOM 1629 C C . THR A 1 202 ? 24.235 0.462 -28.153 1.00 76.75 202 THR A C 1
ATOM 1631 O O . THR A 1 202 ? 24.674 0.421 -29.307 1.00 76.75 202 THR A O 1
ATOM 1634 N N . GLN A 1 203 ? 24.073 1.620 -27.502 1.00 82.44 203 GLN A N 1
ATOM 1635 C CA . GLN A 1 203 ? 24.423 2.912 -28.105 1.00 82.44 203 GLN A CA 1
ATOM 1636 C C . GLN A 1 203 ? 25.922 2.998 -28.428 1.00 82.44 203 GLN A C 1
ATOM 1638 O O . GLN A 1 203 ? 26.294 3.345 -29.550 1.00 82.44 203 GLN A O 1
ATOM 1643 N N . LEU A 1 204 ? 26.786 2.599 -27.491 1.00 86.62 204 LEU A N 1
ATOM 1644 C CA . LEU A 1 204 ? 28.235 2.569 -27.679 1.00 86.62 204 LEU A CA 1
ATOM 1645 C C . LEU A 1 204 ? 28.645 1.594 -28.787 1.00 86.62 204 LEU A C 1
ATOM 1647 O O . LEU A 1 204 ? 29.463 1.940 -29.637 1.00 86.62 204 LEU A O 1
ATOM 1651 N N . ARG A 1 205 ? 28.050 0.395 -28.834 1.00 88.00 205 ARG A N 1
ATOM 1652 C CA . ARG A 1 205 ? 28.285 -0.580 -29.909 1.00 88.00 205 ARG A CA 1
ATOM 1653 C C . ARG A 1 205 ? 27.936 0.012 -31.272 1.00 88.00 205 ARG A C 1
ATOM 1655 O O . ARG A 1 205 ? 28.724 -0.115 -32.206 1.00 88.00 205 ARG A O 1
ATOM 1662 N N . ASN A 1 206 ? 26.782 0.664 -31.390 1.00 88.50 206 ASN A N 1
ATOM 1663 C CA . ASN A 1 206 ? 26.354 1.279 -32.644 1.00 88.50 206 ASN A CA 1
ATOM 1664 C C . ASN A 1 206 ? 27.264 2.455 -33.037 1.00 88.50 206 ASN A C 1
ATOM 1666 O O . ASN A 1 206 ? 27.626 2.572 -34.207 1.00 88.50 206 ASN A O 1
ATOM 1670 N N . ALA A 1 207 ? 27.714 3.262 -32.071 1.00 91.94 207 ALA A N 1
ATOM 1671 C CA . ALA A 1 207 ? 28.679 4.335 -32.303 1.00 91.94 207 ALA A CA 1
ATOM 1672 C C . ALA A 1 207 ? 30.040 3.801 -32.785 1.00 91.94 207 ALA A C 1
ATOM 1674 O O . ALA A 1 207 ? 30.598 4.317 -33.752 1.00 91.94 207 ALA A O 1
ATOM 1675 N N . ILE A 1 208 ? 30.551 2.725 -32.175 1.00 95.38 208 ILE A N 1
ATOM 1676 C CA . ILE A 1 208 ? 31.798 2.064 -32.593 1.00 95.38 208 ILE A CA 1
ATOM 1677 C C . ILE A 1 208 ? 31.673 1.519 -34.020 1.00 95.38 208 ILE A C 1
ATOM 1679 O O . ILE A 1 208 ? 32.568 1.734 -34.837 1.00 95.38 208 ILE A O 1
ATOM 1683 N N . LEU A 1 209 ? 30.562 0.846 -34.340 1.00 94.94 209 LEU A N 1
ATOM 1684 C CA . LEU A 1 209 ? 30.312 0.326 -35.688 1.00 94.94 209 LEU A CA 1
ATOM 1685 C C . LEU A 1 209 ? 30.259 1.450 -36.728 1.00 94.94 209 LEU A C 1
ATOM 1687 O O . LEU A 1 209 ? 30.830 1.311 -37.809 1.00 94.94 209 LEU A O 1
ATOM 1691 N N . PHE A 1 210 ? 29.628 2.575 -36.390 1.00 95.81 210 PHE A N 1
ATOM 1692 C CA . PHE A 1 210 ? 29.571 3.745 -37.259 1.00 95.81 210 PHE A CA 1
ATOM 1693 C C . PHE A 1 210 ? 30.961 4.354 -37.502 1.00 95.81 210 PHE A C 1
ATOM 1695 O O . PHE A 1 210 ? 31.337 4.590 -38.650 1.00 95.81 210 PHE A O 1
ATOM 1702 N N . LEU A 1 211 ? 31.761 4.544 -36.448 1.00 96.44 211 LEU A N 1
ATOM 1703 C CA . LEU A 1 211 ? 33.127 5.068 -36.568 1.00 96.44 211 LEU A CA 1
ATOM 1704 C C . LEU A 1 211 ? 34.030 4.140 -37.391 1.00 96.44 211 LEU A C 1
ATOM 1706 O O . LEU A 1 211 ? 34.773 4.613 -38.252 1.00 96.44 211 LEU A O 1
ATOM 1710 N N . ALA A 1 212 ? 33.934 2.825 -37.178 1.00 96.44 212 ALA A N 1
ATOM 1711 C CA . ALA A 1 212 ? 34.677 1.839 -37.958 1.00 96.44 212 ALA A CA 1
ATOM 1712 C C . ALA A 1 212 ? 34.298 1.890 -39.447 1.00 96.44 212 ALA A C 1
ATOM 1714 O O . ALA A 1 212 ? 35.174 1.870 -40.310 1.00 96.44 212 ALA A O 1
ATOM 1715 N N . TYR A 1 213 ? 33.006 2.017 -39.755 1.00 96.44 213 TYR A N 1
ATOM 1716 C CA . TYR A 1 213 ? 32.516 2.145 -41.127 1.00 96.44 213 TYR A CA 1
ATOM 1717 C C . TYR A 1 213 ? 33.052 3.405 -41.825 1.00 96.44 213 TYR A C 1
ATOM 1719 O O . TYR A 1 213 ? 33.580 3.321 -42.936 1.00 96.44 213 TYR A O 1
ATOM 1727 N N . VAL A 1 214 ? 32.990 4.562 -41.156 1.00 96.31 214 VAL A N 1
ATOM 1728 C CA . VAL A 1 214 ? 33.527 5.829 -41.683 1.00 96.31 214 VAL A CA 1
ATOM 1729 C C . VAL A 1 214 ? 35.035 5.732 -41.918 1.00 96.31 214 VAL A C 1
ATOM 1731 O O . VAL A 1 214 ? 35.525 6.167 -42.962 1.00 96.31 214 VAL A O 1
ATOM 1734 N N . PHE A 1 215 ? 35.773 5.114 -40.993 1.00 96.00 215 PHE A N 1
ATOM 1735 C CA . PHE A 1 215 ? 37.212 4.906 -41.132 1.00 96.00 215 PHE A CA 1
ATOM 1736 C C . PHE A 1 215 ? 37.558 4.028 -42.342 1.00 96.00 215 PHE A C 1
ATOM 1738 O O . PHE A 1 215 ? 38.433 4.385 -43.132 1.00 96.00 215 PHE A O 1
ATOM 1745 N N . VAL A 1 216 ? 36.839 2.918 -42.541 1.00 96.75 216 VAL A N 1
ATOM 1746 C CA . VAL A 1 216 ? 37.038 2.029 -43.697 1.00 96.75 216 VAL A CA 1
ATOM 1747 C C . VAL A 1 216 ? 36.764 2.759 -45.012 1.00 96.75 216 VAL A C 1
ATOM 1749 O O . VAL A 1 216 ? 37.565 2.654 -45.941 1.00 96.75 216 VAL A O 1
ATOM 1752 N N . ILE A 1 217 ? 35.689 3.551 -45.096 1.00 95.94 217 ILE A N 1
ATOM 1753 C CA . ILE A 1 217 ? 35.425 4.383 -46.281 1.00 95.94 217 ILE A CA 1
ATOM 1754 C C . ILE A 1 217 ? 36.570 5.370 -46.514 1.00 95.94 217 ILE A C 1
ATOM 1756 O O . ILE A 1 217 ? 37.051 5.490 -47.641 1.00 95.94 217 ILE A O 1
ATOM 1760 N N . GLY A 1 218 ? 37.037 6.043 -45.460 1.00 95.06 218 GLY A N 1
ATOM 1761 C CA . GLY A 1 218 ? 38.166 6.967 -45.534 1.00 95.06 218 GLY A CA 1
ATOM 1762 C C . GLY A 1 218 ? 39.422 6.307 -46.107 1.00 95.06 218 GLY A C 1
ATOM 1763 O O . GLY A 1 218 ? 40.037 6.857 -47.019 1.00 95.06 218 GLY A O 1
ATOM 1764 N N . LEU A 1 219 ? 39.755 5.095 -45.650 1.00 95.50 219 LEU A N 1
ATOM 1765 C CA . LEU A 1 219 ? 40.873 4.315 -46.186 1.00 95.50 219 LEU A CA 1
ATOM 1766 C C . LEU A 1 219 ? 40.682 3.955 -47.661 1.00 95.50 219 LEU A C 1
ATOM 1768 O O . LEU A 1 219 ? 41.618 4.091 -48.445 1.00 95.50 219 LEU A O 1
ATOM 1772 N N . ILE A 1 220 ? 39.480 3.535 -48.066 1.00 95.25 220 ILE A N 1
ATOM 1773 C CA . ILE A 1 220 ? 39.186 3.202 -49.469 1.00 95.25 220 ILE A CA 1
ATOM 1774 C C . ILE A 1 220 ? 39.387 4.431 -50.365 1.00 95.25 220 ILE A C 1
ATOM 1776 O O . ILE A 1 220 ? 40.037 4.336 -51.409 1.00 95.25 220 ILE A O 1
ATOM 1780 N N . LEU A 1 221 ? 38.869 5.590 -49.953 1.00 94.88 221 LEU A N 1
ATOM 1781 C CA . LEU A 1 221 ? 39.021 6.843 -50.692 1.00 94.88 221 LEU A CA 1
ATOM 1782 C C . LEU A 1 221 ? 40.490 7.284 -50.739 1.00 94.88 221 LEU A C 1
ATOM 1784 O O . LEU A 1 221 ? 40.993 7.613 -51.812 1.00 94.88 221 LEU A O 1
ATOM 1788 N N . PHE A 1 222 ? 41.205 7.224 -49.615 1.00 94.44 222 PHE A N 1
ATOM 1789 C CA . PHE A 1 222 ? 42.629 7.554 -49.545 1.00 94.44 222 PHE A CA 1
ATOM 1790 C C . PHE A 1 222 ? 43.468 6.665 -50.475 1.00 94.44 222 PHE A C 1
ATOM 1792 O O . PHE A 1 222 ? 44.250 7.162 -51.289 1.00 94.44 222 PHE A O 1
ATOM 1799 N N . CYS A 1 223 ? 43.257 5.349 -50.430 1.00 93.94 223 CYS A N 1
ATOM 1800 C CA . CYS A 1 223 ? 43.940 4.404 -51.310 1.00 93.94 223 CYS A CA 1
ATOM 1801 C C . CYS A 1 223 ? 43.650 4.688 -52.790 1.00 93.94 223 CYS A C 1
ATOM 1803 O O . CYS A 1 223 ? 44.566 4.685 -53.614 1.00 93.94 223 CYS A O 1
ATOM 1805 N N . ARG A 1 224 ? 42.386 4.965 -53.132 1.00 92.94 224 ARG A N 1
ATOM 1806 C CA . ARG A 1 224 ? 41.953 5.168 -54.519 1.00 92.94 224 ARG A CA 1
ATOM 1807 C C . ARG A 1 224 ? 42.424 6.497 -55.109 1.00 92.94 224 ARG A C 1
ATOM 1809 O O . ARG A 1 224 ? 42.775 6.526 -56.284 1.00 92.94 224 ARG A O 1
ATOM 1816 N N . TYR A 1 225 ? 42.427 7.574 -54.327 1.00 93.31 225 TYR A N 1
ATOM 1817 C CA . TYR A 1 225 ? 42.675 8.926 -54.841 1.00 93.31 225 TYR A CA 1
ATOM 1818 C C . TYR A 1 225 ? 44.063 9.483 -54.530 1.00 93.31 225 TYR A C 1
ATOM 1820 O O . TYR A 1 225 ? 44.481 10.424 -55.196 1.00 93.31 225 TYR A O 1
ATOM 1828 N N . ILE A 1 226 ? 44.793 8.919 -53.566 1.00 92.38 226 ILE A N 1
ATOM 1829 C CA . ILE A 1 226 ? 46.144 9.381 -53.221 1.00 92.38 226 ILE A CA 1
ATOM 1830 C C . ILE A 1 226 ? 47.175 8.319 -53.592 1.00 92.38 226 ILE A C 1
ATOM 1832 O O . ILE A 1 226 ? 48.045 8.576 -54.424 1.00 92.38 226 ILE A O 1
ATOM 1836 N N . LEU A 1 227 ? 47.062 7.106 -53.041 1.00 90.81 227 LEU A N 1
ATOM 1837 C CA . LEU A 1 227 ? 48.087 6.077 -53.252 1.00 90.81 227 LEU A CA 1
ATOM 1838 C C . LEU A 1 227 ? 48.138 5.581 -54.702 1.00 90.81 227 LEU A C 1
ATOM 1840 O O . LEU A 1 227 ? 49.222 5.520 -55.280 1.00 90.81 227 LEU A O 1
ATOM 1844 N N . ALA A 1 228 ? 46.993 5.260 -55.315 1.00 90.94 228 ALA A N 1
ATOM 1845 C CA . ALA A 1 228 ? 46.979 4.744 -56.685 1.00 90.94 228 ALA A CA 1
ATOM 1846 C C . ALA A 1 228 ? 47.559 5.741 -57.715 1.00 90.94 228 ALA A C 1
ATOM 1848 O O . ALA A 1 228 ? 48.428 5.334 -58.492 1.00 90.94 228 ALA A O 1
ATOM 1849 N N . PRO A 1 229 ? 47.197 7.043 -57.708 1.00 92.31 229 PRO A N 1
ATOM 1850 C CA . PRO A 1 229 ? 47.844 8.023 -58.577 1.00 92.31 229 PRO A CA 1
ATOM 1851 C C . PRO A 1 229 ? 49.339 8.177 -58.299 1.00 92.31 229 PRO A C 1
ATOM 1853 O O . PRO A 1 229 ? 50.116 8.211 -59.248 1.00 92.31 229 PRO A O 1
ATOM 1856 N N . LEU A 1 230 ? 49.766 8.218 -57.030 1.00 92.44 230 LEU A N 1
ATOM 1857 C CA . LEU A 1 230 ? 51.187 8.336 -56.679 1.00 92.44 230 LEU A CA 1
ATOM 1858 C C . LEU A 1 230 ? 52.024 7.176 -57.227 1.00 92.44 230 LEU A C 1
ATOM 1860 O O . LEU A 1 230 ? 53.106 7.411 -57.761 1.00 92.44 230 LEU A O 1
ATOM 1864 N N . VAL A 1 231 ? 51.522 5.940 -57.151 1.00 92.69 231 VAL A N 1
ATOM 1865 C CA . VAL A 1 231 ? 52.201 4.767 -57.728 1.00 92.69 231 VAL A CA 1
ATOM 1866 C C . VAL A 1 231 ? 52.312 4.894 -59.246 1.00 92.69 231 VAL A C 1
ATOM 1868 O O . VAL A 1 231 ? 53.376 4.626 -59.805 1.00 92.69 231 VAL A O 1
ATOM 1871 N N . ILE A 1 232 ? 51.252 5.353 -59.919 1.00 91.44 232 ILE A N 1
ATOM 1872 C CA . ILE A 1 232 ? 51.283 5.592 -61.367 1.00 91.44 232 ILE A CA 1
ATOM 1873 C C . ILE A 1 232 ? 52.305 6.685 -61.706 1.00 91.44 232 ILE A C 1
ATOM 1875 O O . ILE A 1 232 ? 53.129 6.484 -62.596 1.00 91.44 232 ILE A O 1
ATOM 1879 N N . PHE A 1 233 ? 52.317 7.805 -60.979 1.00 91.62 233 PHE A N 1
ATOM 1880 C CA . PHE A 1 233 ? 53.299 8.875 -61.169 1.00 91.62 233 PHE A CA 1
ATOM 1881 C C . PHE A 1 233 ? 54.733 8.384 -60.956 1.00 91.62 233 PHE A C 1
ATOM 1883 O O . PHE A 1 233 ? 55.592 8.640 -61.798 1.00 91.62 233 PHE A O 1
ATOM 1890 N N . ALA A 1 234 ? 54.997 7.638 -59.882 1.00 91.38 234 ALA A N 1
ATOM 1891 C CA . ALA A 1 234 ? 56.313 7.068 -59.609 1.00 91.38 234 ALA A CA 1
ATOM 1892 C C . ALA A 1 234 ? 56.754 6.096 -60.715 1.00 91.38 234 ALA A C 1
ATOM 1894 O O . ALA A 1 234 ? 57.896 6.155 -61.176 1.00 91.38 234 ALA A O 1
ATOM 1895 N N . PHE A 1 235 ? 55.843 5.246 -61.197 1.00 91.94 235 PHE A N 1
ATOM 1896 C CA . PHE A 1 235 ? 56.102 4.336 -62.309 1.00 91.94 235 PHE A CA 1
ATOM 1897 C C . PHE A 1 235 ? 56.407 5.086 -63.614 1.00 91.94 235 PHE A C 1
ATOM 1899 O O . PHE A 1 235 ? 57.371 4.753 -64.309 1.00 91.94 235 PHE A O 1
ATOM 1906 N N . LEU A 1 236 ? 55.628 6.125 -63.937 1.00 89.50 236 LEU A N 1
ATOM 1907 C CA . LEU A 1 236 ? 55.855 6.975 -65.107 1.00 89.50 236 LEU A CA 1
ATOM 1908 C C . LEU A 1 236 ? 57.204 7.699 -65.020 1.00 89.50 236 LEU A C 1
ATOM 1910 O O . LEU A 1 236 ? 57.953 7.696 -65.995 1.00 89.50 236 LEU A O 1
ATOM 1914 N N . LEU A 1 237 ? 57.554 8.252 -63.853 1.00 88.75 237 LEU A N 1
ATOM 1915 C CA . LEU A 1 237 ? 58.857 8.878 -63.614 1.00 88.75 237 LEU A CA 1
ATOM 1916 C C . LEU A 1 237 ? 59.997 7.875 -63.803 1.00 88.75 237 LEU A C 1
ATOM 1918 O O . LEU A 1 237 ? 60.911 8.138 -64.584 1.00 88.75 237 LEU A O 1
ATOM 1922 N N . HIS A 1 238 ? 59.925 6.704 -63.162 1.00 88.44 238 HIS A N 1
ATOM 1923 C CA . HIS A 1 238 ? 60.930 5.650 -63.314 1.00 88.44 238 HIS A CA 1
ATOM 1924 C C . HIS A 1 238 ? 61.109 5.243 -64.786 1.00 88.44 238 HIS A C 1
ATOM 1926 O O . HIS A 1 238 ? 62.236 5.130 -65.274 1.00 88.44 238 HIS A O 1
ATOM 1932 N N . LYS A 1 239 ? 60.006 5.087 -65.531 1.00 86.56 239 LYS A N 1
ATOM 1933 C CA . LYS A 1 239 ? 60.038 4.772 -66.966 1.00 86.56 239 LYS A CA 1
ATOM 1934 C C . LYS A 1 239 ? 60.668 5.897 -67.797 1.00 86.56 239 LYS A C 1
ATOM 1936 O O . LYS A 1 239 ? 61.495 5.603 -68.659 1.00 86.56 239 LYS A O 1
ATOM 1941 N N . CYS A 1 240 ? 60.337 7.162 -67.532 1.00 83.00 240 CYS A N 1
ATOM 1942 C CA . CYS A 1 240 ? 60.948 8.315 -68.202 1.00 83.00 240 CYS A CA 1
ATOM 1943 C C . CYS A 1 240 ? 62.462 8.386 -67.960 1.00 83.00 240 CYS A C 1
ATOM 1945 O O . CYS A 1 240 ? 63.229 8.546 -68.911 1.00 83.00 240 CYS A O 1
ATOM 1947 N N . PHE A 1 241 ? 62.908 8.213 -66.712 1.00 77.19 241 PHE A N 1
ATOM 1948 C CA . PHE A 1 241 ? 64.334 8.212 -66.377 1.00 77.19 241 PHE A CA 1
ATOM 1949 C C . PHE A 1 241 ? 65.077 7.016 -66.994 1.00 77.19 241 PHE A C 1
ATOM 1951 O O . PHE A 1 241 ? 66.158 7.191 -67.554 1.00 77.19 241 PHE A O 1
ATOM 1958 N N . SER A 1 242 ? 64.487 5.816 -66.984 1.00 73.81 242 SER A N 1
ATOM 1959 C CA . SER A 1 242 ? 65.090 4.625 -67.600 1.00 73.81 242 SER A CA 1
ATOM 1960 C C . SER A 1 242 ? 65.178 4.723 -69.132 1.00 73.81 242 SER A C 1
ATOM 1962 O O . SER A 1 242 ? 66.187 4.336 -69.718 1.00 73.81 242 SER A O 1
ATOM 1964 N N . SER A 1 243 ? 64.163 5.295 -69.793 1.00 67.81 243 SER A N 1
ATOM 1965 C CA . SER A 1 243 ? 64.165 5.498 -71.250 1.00 67.81 243 SER A CA 1
ATOM 1966 C C . SER A 1 243 ? 65.159 6.573 -71.697 1.00 67.81 243 SER A C 1
ATOM 1968 O O . SER A 1 243 ? 65.757 6.443 -72.762 1.00 67.81 243 SER A O 1
ATOM 1970 N N . ARG A 1 244 ? 65.366 7.622 -70.891 1.00 60.19 244 ARG A N 1
ATOM 1971 C CA . ARG A 1 244 ? 66.344 8.687 -71.167 1.00 60.19 244 ARG A CA 1
ATOM 1972 C C . ARG A 1 244 ? 67.791 8.186 -71.095 1.00 60.19 244 ARG A C 1
ATOM 1974 O O . ARG A 1 244 ? 68.632 8.673 -71.840 1.00 60.19 244 ARG A O 1
ATOM 1981 N N . ASN A 1 245 ? 68.059 7.168 -70.276 1.00 59.59 245 ASN A N 1
ATOM 1982 C CA . ASN A 1 245 ? 69.375 6.528 -70.166 1.00 59.59 245 ASN A CA 1
ATOM 1983 C C . ASN A 1 245 ? 69.655 5.479 -71.266 1.00 59.59 245 ASN A C 1
ATOM 1985 O O . ASN A 1 245 ? 70.742 4.911 -71.288 1.00 59.59 245 ASN A O 1
ATOM 1989 N N . ARG A 1 246 ? 68.699 5.204 -72.171 1.00 57.00 246 ARG A N 1
ATOM 1990 C CA . ARG A 1 246 ? 68.851 4.260 -73.300 1.00 57.00 246 ARG A CA 1
ATOM 1991 C C . ARG A 1 246 ? 69.075 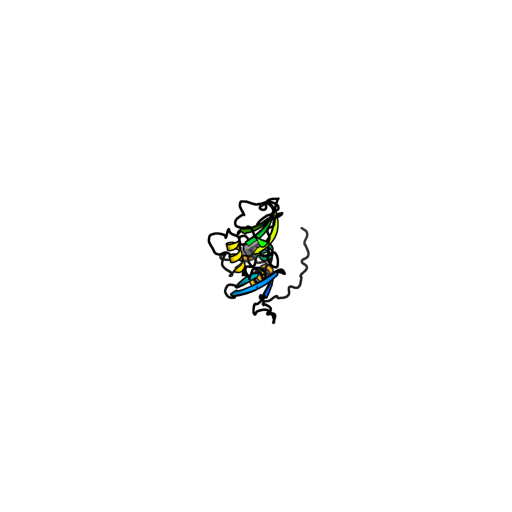4.924 -74.663 1.00 57.00 246 ARG A C 1
ATOM 1993 O O . ARG A 1 246 ? 69.059 4.215 -75.662 1.00 57.00 246 ARG A O 1
ATOM 2000 N N . ILE A 1 247 ? 69.277 6.241 -74.736 1.00 54.41 247 ILE A N 1
ATOM 2001 C CA . ILE A 1 247 ? 69.688 6.896 -75.988 1.00 54.41 247 ILE A CA 1
ATOM 2002 C C . ILE A 1 247 ? 71.193 6.625 -76.170 1.00 54.41 247 ILE A C 1
ATOM 2004 O O . ILE A 1 247 ? 71.978 7.161 -75.384 1.00 54.41 247 ILE A O 1
ATOM 2008 N N . PRO A 1 248 ? 71.613 5.780 -77.132 1.00 49.66 248 PRO A N 1
ATOM 2009 C CA . PRO A 1 248 ? 73.023 5.502 -77.354 1.00 49.66 248 PRO A CA 1
ATOM 2010 C C . PRO A 1 248 ? 73.670 6.716 -78.030 1.00 49.66 248 PRO A C 1
ATOM 2012 O O . PRO A 1 248 ? 73.109 7.275 -78.975 1.00 49.66 248 PRO A O 1
ATOM 2015 N N . ARG A 1 249 ? 74.823 7.133 -77.508 1.00 43.28 249 ARG A N 1
ATOM 2016 C CA . ARG A 1 249 ? 75.751 8.047 -78.178 1.00 43.28 249 ARG A CA 1
ATOM 2017 C C . ARG A 1 249 ? 76.784 7.213 -78.926 1.00 43.28 249 ARG A C 1
ATOM 2019 O O . ARG A 1 249 ? 77.180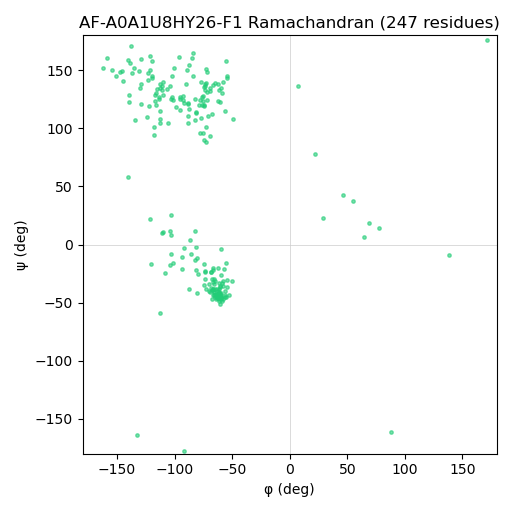 6.170 -78.359 1.00 43.28 249 ARG A O 1
#

Radius of gyration: 35.19 Å; Cα contacts (8 Å, |Δi|>4): 370; chains: 1; bounding box: 101×38×110 Å

Mean predicted aligned error: 13.21 Å

Solvent-accessible surface area (backbone atoms only — not comparable to full-atom values): 14510 Å² total; per-residue (Å²): 135,87,81,78,81,83,79,82,73,87,79,74,87,80,71,70,98,71,75,57,77,69,91,87,60,83,99,59,41,43,41,78,54,96,89,22,51,23,37,54,79,47,76,39,78,94,60,33,33,38,32,34,20,39,58,48,31,54,79,63,52,87,74,68,60,74,42,66,42,56,69,65,64,44,53,68,34,60,50,36,58,63,63,79,58,50,36,31,39,34,34,34,42,19,62,57,87,55,80,94,46,57,60,10,43,39,69,87,73,32,59,97,71,33,39,26,31,52,48,61,45,42,58,79,82,50,78,84,76,44,57,92,60,45,44,83,76,38,30,39,64,29,62,77,90,60,100,65,78,55,65,35,34,68,53,41,46,53,48,42,36,74,10,25,69,48,29,52,33,58,72,44,38,54,30,40,75,73,67,26,44,71,44,57,87,41,96,85,47,65,61,66,44,77,42,62,74,81,55,60,66,60,53,49,50,51,50,52,54,50,52,52,50,54,49,52,51,49,51,54,51,44,46,63,69,48,50,50,52,51,52,52,51,52,52,52,49,53,50,52,56,56,57,64,73,64,67,84,128

pLDDT: mean 81.95, std 17.01, range [26.05, 96.75]

InterPro domains:
  IPR032872 Wall-associated receptor kinase, C-terminal [PF14380] (113-198)
  IPR046948 RING-H2 finger protein ATL20-22-like [PTHR46279] (27-226)

Organism: Gossypium hirsutum (NCBI:txid3635)

Nearest PDB structures (foldseek):
  5lf2-assembly1_A  TM=1.673E-01  e=9.265E+00  Rattus norvegicus

Foldseek 3Di:
DDDDDDPDDDDDPPPDQDFDDDPDPPPWTWDQDPNFIWTFPDQDPVQQKTFTAFPVLLVLDQDAGSAFDDPCSQVVPQQWDDDQQAKKKWKKKFQDDDPQQPQQWRVVVDDDRITIGIDIGRHDDDPVNDDPRMDTPGMFGFHDDDPDIDRGNSVVSVRSNSGDMTRGDNVQVVLVVVQWHWAAPDPSGSDTDTGHDPPVVVVVVVVVVVVVVVVVVVVVCCCVPPVVVVVVVVVVVVVVVVVVVPPDD